Protein 3UF7 (pdb70)

Structure (mmCIF, N/CA/C/O backbone):
data_3UF7
#
_entry.id   3UF7
#
_cell.length_a   118.204
_cell.length_b   118.204
_cell.length_c   47.098
_cell.angle_alpha   90.000
_cell.angle_beta   90.000
_cell.angle_gamma   90.000
#
_symmetry.space_group_name_H-M   'I 4'
#
loop_
_entity.id
_entity.type
_entity.pdbx_description
1 polymer 'Uracil-DNA glycosylase'
2 polymer 'Single-stranded DNA-binding protein'
3 non-polymer 'SULFATE ION'
4 water water
#
loop_
_atom_site.group_PDB
_atom_site.id
_atom_site.type_symbol
_atom_site.label_atom_id
_atom_site.label_alt_id
_atom_site.label_comp_id
_atom_site.label_asym_id
_atom_site.label_entity_id
_atom_site.label_seq_id
_atom_site.pdbx_PDB_ins_code
_atom_site.Cartn_x
_atom_site.Cartn_y
_atom_site.Cartn_z
_atom_site.occupancy
_atom_site.B_iso_or_equiv
_atom_site.auth_seq_id
_atom_site.auth_comp_id
_atom_site.auth_asym_id
_atom_site.auth_atom_id
_atom_site.pdbx_PDB_model_num
ATOM 1 N N . ASN A 1 3 ? -8.583 -42.707 28.279 1.00 33.64 3 ASN A N 1
ATOM 2 C CA A ASN A 1 3 ? -7.047 -42.809 28.384 0.50 31.96 3 ASN A CA 1
ATOM 3 C CA B ASN A 1 3 ? -7.123 -42.694 28.023 0.50 31.17 3 ASN A CA 1
ATOM 4 C C . ASN A 1 3 ? -6.340 -41.432 28.549 1.00 33.48 3 ASN A C 1
ATOM 5 O O . ASN A 1 3 ? -6.999 -40.387 28.528 1.00 34.80 3 ASN A O 1
ATOM 14 N N . GLU A 1 4 ? -5.078 -41.484 29.047 1.00 32.18 4 GLU A N 1
ATOM 15 C CA . GLU A 1 4 ? -4.121 -40.349 29.048 1.00 30.37 4 GLU A CA 1
ATOM 16 C C . GLU A 1 4 ? -3.501 -40.240 27.660 1.00 30.80 4 GLU A C 1
ATOM 17 O O . GLU A 1 4 ? -2.572 -39.464 27.408 1.00 30.59 4 GLU A O 1
ATOM 23 N N . LEU A 1 5 ? -3.840 -41.231 26.844 1.00 28.05 5 LEU A N 1
ATOM 24 C CA . LEU A 1 5 ? -3.244 -41.248 25.485 1.00 24.56 5 LEU A CA 1
ATOM 25 C C . LEU A 1 5 ? -3.568 -40.034 24.671 1.00 22.24 5 LEU A C 1
ATOM 26 O O . LEU A 1 5 ? -4.715 -39.473 24.720 1.00 21.59 5 LEU A O 1
ATOM 31 N N . THR A 1 6 ? -2.545 -39.601 23.941 1.00 22.77 6 THR A N 1
ATOM 32 C CA . THR A 1 6 ? -2.705 -38.542 22.981 1.00 21.35 6 THR A CA 1
ATOM 33 C C . THR A 1 6 ? -2.432 -38.985 21.535 1.00 18.67 6 THR A C 1
ATOM 34 O O . THR A 1 6 ? -1.806 -40.016 21.280 1.00 20.07 6 THR A O 1
ATOM 38 N N . TRP A 1 7 ? -2.896 -38.183 20.608 1.00 17.34 7 TRP A N 1
ATOM 39 C CA . TRP A 1 7 ? -2.542 -38.420 19.208 1.00 16.30 7 TRP A CA 1
ATOM 40 C C . TRP A 1 7 ? -1.054 -38.425 19.002 1.00 17.21 7 TRP A C 1
ATOM 41 O O . TRP A 1 7 ? -0.543 -39.205 18.220 1.00 18.97 7 TRP A O 1
ATOM 52 N N . HIS A 1 8 ? -0.321 -37.560 19.707 1.00 18.43 8 HIS A N 1
ATOM 53 C CA . HIS A 1 8 ? 1.107 -37.511 19.558 1.00 20.52 8 HIS A CA 1
ATOM 54 C C . HIS A 1 8 ? 1.760 -38.826 19.923 1.00 20.91 8 HIS A C 1
ATOM 55 O O . HIS A 1 8 ? 2.734 -39.212 19.291 1.00 25.24 8 HIS A O 1
ATOM 62 N N . ASP A 1 9 ? 1.226 -39.521 20.929 1.00 22.26 9 ASP A N 1
ATOM 63 C CA . ASP A 1 9 ? 1.732 -40.836 21.341 1.00 23.55 9 ASP A CA 1
ATOM 64 C C . ASP A 1 9 ? 1.650 -41.911 20.265 1.00 23.28 9 ASP A C 1
ATOM 65 O O . ASP A 1 9 ? 2.440 -42.865 20.296 1.00 28.45 9 ASP A O 1
ATOM 70 N N . VAL A 1 10 ? 0.680 -41.782 19.356 1.00 19.90 10 VAL A N 1
ATOM 71 C CA . VAL A 1 10 ? 0.431 -42.859 18.404 1.00 20.32 10 VAL A CA 1
ATOM 72 C C . VAL A 1 10 ? 0.589 -42.468 16.930 1.00 19.10 10 VAL A C 1
ATOM 73 O O . VAL A 1 10 ? 0.625 -43.370 16.081 1.00 20.13 10 VAL A O 1
ATOM 77 N N . LEU A 1 11 ? 0.707 -41.159 16.641 1.00 18.83 11 LEU A N 1
ATOM 78 C CA . LEU A 1 11 ? 0.833 -40.663 15.258 1.00 19.59 11 LEU A CA 1
ATOM 79 C C . LEU A 1 11 ? 2.181 -40.045 14.937 1.00 20.69 11 LEU A C 1
ATOM 80 O O . LEU A 1 11 ? 2.385 -39.592 13.823 1.00 20.90 11 LEU A O 1
ATOM 85 N N . ALA A 1 12 ? 3.107 -40.029 15.884 1.00 23.95 12 ALA A N 1
ATOM 86 C CA . ALA A 1 12 ? 4.399 -39.395 15.635 1.00 26.61 12 ALA A CA 1
ATOM 87 C C . ALA A 1 12 ? 5.134 -40.049 14.477 1.00 26.02 12 ALA A C 1
ATOM 88 O O . ALA A 1 12 ? 5.729 -39.354 13.658 1.00 29.32 12 ALA A O 1
ATOM 90 N N . GLU A 1 13 ? 5.085 -41.373 14.374 1.00 25.08 13 GLU A N 1
ATOM 91 C CA . GLU A 1 13 ? 5.750 -42.050 13.247 1.00 27.18 13 GLU A CA 1
ATOM 92 C C . GLU A 1 13 ? 4.895 -41.965 11.995 1.00 22.37 13 GLU A C 1
ATOM 93 O O . GLU A 1 13 ? 5.404 -41.911 10.909 1.00 21.68 13 GLU A O 1
ATOM 99 N N . GLU A 1 14 ? 3.587 -41.921 12.133 1.00 22.74 14 GLU A N 1
ATOM 100 C CA . GLU A 1 14 ? 2.707 -41.822 10.996 1.00 21.20 14 GLU A CA 1
ATOM 101 C C . GLU A 1 14 ? 2.941 -40.519 10.228 1.00 19.65 14 GLU A C 1
ATOM 102 O O . GLU A 1 14 ? 2.913 -40.506 8.983 1.00 20.18 14 GLU A O 1
ATOM 108 N N . LYS A 1 15 ? 3.280 -39.450 10.950 1.00 21.79 15 LYS A N 1
ATOM 109 C CA A LYS A 1 15 ? 3.657 -38.131 10.424 0.50 21.27 15 LYS A CA 1
ATOM 110 C CA B LYS A 1 15 ? 3.517 -38.189 10.274 0.50 23.02 15 LYS A CA 1
ATOM 111 C C . LYS A 1 15 ? 4.831 -38.169 9.473 1.00 20.11 15 LYS A C 1
ATOM 112 O O . LYS A 1 15 ? 5.017 -37.265 8.667 1.00 23.66 15 LYS A O 1
ATOM 123 N N . GLN A 1 16 ? 5.683 -39.187 9.649 1.00 19.36 16 GLN A N 1
ATOM 124 C CA . GLN A 1 16 ? 6.898 -39.355 8.840 1.00 19.48 16 GLN A CA 1
ATOM 125 C C . GLN A 1 16 ? 6.687 -40.292 7.651 1.00 17.44 16 GLN A C 1
ATOM 126 O O . GLN A 1 16 ? 7.609 -40.513 6.875 1.00 20.22 16 GLN A O 1
ATOM 132 N N . GLN A 1 17 ? 5.500 -40.856 7.480 1.00 16.70 17 GLN A N 1
ATOM 133 C CA . GLN A 1 17 ? 5.290 -41.801 6.413 1.00 16.63 17 GLN A CA 1
ATOM 134 C C . GLN A 1 17 ? 5.196 -41.092 5.063 1.00 15.64 17 GLN A C 1
ATOM 135 O O . GLN A 1 17 ? 4.616 -40.012 4.947 1.00 15.86 17 GLN A O 1
ATOM 141 N N . PRO A 1 18 ? 5.738 -41.719 4.001 1.00 14.79 18 PRO A N 1
ATOM 142 C CA . PRO A 1 18 ? 5.715 -41.073 2.677 1.00 14.97 18 PRO A CA 1
ATOM 143 C C . PRO A 1 18 ? 4.324 -40.662 2.205 1.00 15.01 18 PRO A C 1
ATOM 144 O O . PRO A 1 18 ? 4.183 -39.554 1.668 1.00 15.50 18 PRO A O 1
ATOM 148 N N . TYR A 1 19 ? 3.305 -41.502 2.396 1.00 15.06 19 TYR A N 1
ATOM 149 C CA . TYR A 1 19 ? 2.012 -41.142 1.823 1.00 16.18 19 TYR A CA 1
ATOM 150 C C . TYR A 1 19 ? 1.518 -39.846 2.506 1.00 15.59 19 TYR A C 1
ATOM 151 O O . TYR A 1 19 ? 0.831 -39.022 1.906 1.00 16.90 19 TYR A O 1
ATOM 160 N N . PHE A 1 20 ? 1.828 -39.691 3.805 1.00 15.85 20 PHE A N 1
ATOM 161 C CA . PHE A 1 20 ? 1.381 -38.536 4.596 1.00 14.97 20 PHE A CA 1
ATOM 162 C C . PHE A 1 20 ? 2.153 -37.279 4.167 1.00 15.52 20 PHE A C 1
ATOM 163 O O . PHE A 1 20 ? 1.557 -36.233 3.874 1.00 15.63 20 PHE A O 1
ATOM 171 N N . LEU A 1 21 ? 3.484 -37.407 4.102 1.00 15.38 21 LEU A N 1
ATOM 172 C CA . LEU A 1 21 ? 4.307 -36.286 3.637 1.00 15.81 21 LEU A CA 1
ATOM 173 C C . LEU A 1 21 ? 3.930 -35.841 2.223 1.00 14.70 21 LEU A C 1
ATOM 174 O O . LEU A 1 21 ? 3.896 -34.644 1.938 1.00 16.11 21 LEU A O 1
ATOM 179 N N . ASN A 1 22 ? 3.686 -36.809 1.324 1.00 14.95 22 ASN A N 1
ATOM 180 C CA . ASN A 1 22 ? 3.286 -36.476 -0.059 1.00 15.65 22 ASN A CA 1
ATOM 181 C C . ASN A 1 22 ? 1.940 -35.758 -0.093 1.00 15.95 22 ASN A C 1
ATOM 182 O O . ASN A 1 22 ? 1.763 -34.829 -0.869 1.00 16.65 22 ASN A O 1
ATOM 187 N N . THR A 1 23 ? 1.012 -36.153 0.794 1.00 14.86 23 THR A N 1
ATOM 188 C CA . THR A 1 23 ? -0.267 -35.476 0.841 1.00 16.59 23 THR A CA 1
ATOM 189 C C . THR A 1 23 ? -0.084 -34.029 1.280 1.00 15.34 23 THR A C 1
ATOM 190 O O . THR A 1 23 ? -0.622 -33.119 0.632 1.00 16.57 23 THR A O 1
ATOM 194 N N . LEU A 1 24 ? 0.637 -33.802 2.387 1.00 16.17 24 LEU A N 1
ATOM 195 C CA . LEU A 1 24 ? 0.816 -32.438 2.852 1.00 17.66 24 LEU A CA 1
ATOM 196 C C . LEU A 1 24 ? 1.537 -31.599 1.804 1.00 18.29 24 LEU A C 1
ATOM 197 O O . LEU A 1 24 ? 1.179 -30.450 1.581 1.00 19.61 24 LEU A O 1
ATOM 202 N N . GLN A 1 25 ? 2.555 -32.170 1.168 1.00 18.76 25 GLN A N 1
ATOM 203 C CA A GLN A 1 25 ? 3.327 -31.401 0.180 0.50 20.33 25 GLN A CA 1
ATOM 204 C CA B GLN A 1 25 ? 3.314 -31.416 0.168 0.50 20.64 25 GLN A CA 1
ATOM 205 C C . GLN A 1 25 ? 2.454 -31.050 -1.035 1.00 19.55 25 GLN A C 1
ATOM 206 O O . GLN A 1 25 ? 2.523 -29.924 -1.546 1.00 23.10 25 GLN A O 1
ATOM 217 N N . THR A 1 26 ? 1.600 -31.982 -1.465 1.00 19.64 26 THR A N 1
ATOM 218 C CA . THR A 1 26 ? 0.721 -31.712 -2.610 1.00 20.29 26 THR A CA 1
ATOM 219 C C . THR A 1 26 ? -0.280 -30.619 -2.283 1.00 20.16 26 THR A C 1
ATOM 220 O O . THR A 1 26 ? -0.468 -29.693 -3.078 1.00 20.97 26 THR A O 1
ATOM 224 N N . VAL A 1 27 ? -0.921 -30.709 -1.124 1.00 18.26 27 VAL A N 1
ATOM 225 C CA . VAL A 1 27 ? -1.874 -29.688 -0.726 1.00 19.27 27 VAL A CA 1
ATOM 226 C C . VAL A 1 27 ? -1.171 -28.326 -0.649 1.00 20.22 27 VAL A C 1
ATOM 227 O O . VAL A 1 27 ? -1.696 -27.320 -1.177 1.00 21.57 27 VAL A O 1
ATOM 231 N N . ALA A 1 28 ? 0.014 -28.289 -0.018 1.00 20.81 28 ALA A N 1
ATOM 232 C CA 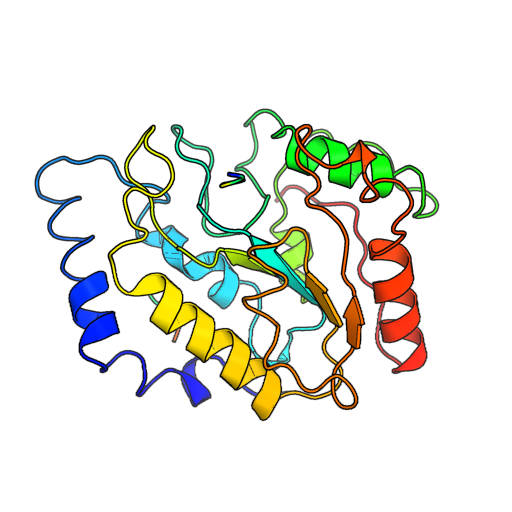. ALA A 1 28 ? 0.749 -27.031 0.102 1.00 22.98 28 ALA A CA 1
ATOM 233 C C . ALA A 1 28 ? 1.110 -26.449 -1.255 1.00 25.22 28 ALA A C 1
ATOM 234 O O . ALA A 1 28 ? 0.983 -25.223 -1.463 1.00 27.70 28 ALA A O 1
ATOM 236 N N . SER A 1 29 ? 1.537 -27.309 -2.190 1.00 26.09 29 SER A N 1
ATOM 237 C CA A SER A 1 29 ? 1.905 -26.854 -3.530 0.25 26.07 29 SER A CA 1
ATOM 238 C CA B SER A 1 29 ? 1.895 -26.879 -3.535 0.25 26.85 29 SER A CA 1
ATOM 239 C CA C SER A 1 29 ? 1.906 -26.845 -3.532 0.50 27.10 29 SER A CA 1
ATOM 240 C C . SER A 1 29 ? 0.686 -26.286 -4.256 1.00 26.72 29 SER A C 1
ATOM 241 O O . SER A 1 29 ? 0.786 -25.290 -4.967 1.00 31.09 29 SER A O 1
ATOM 248 N N . GLU A 1 30 ? -0.471 -26.914 -4.067 1.00 25.93 30 GLU A N 1
ATOM 249 C CA . GLU A 1 30 ? -1.678 -26.388 -4.679 1.00 25.76 30 GLU A CA 1
ATOM 250 C C . GLU A 1 30 ? -2.070 -25.015 -4.114 1.00 28.18 30 GLU A C 1
ATOM 251 O O . GLU A 1 30 ? -2.365 -24.082 -4.883 1.00 30.02 30 GLU A O 1
ATOM 257 N N . ARG A 1 31 ? -2.058 -24.880 -2.785 1.00 25.88 31 ARG A N 1
ATOM 258 C CA . ARG A 1 31 ? -2.333 -23.580 -2.153 1.00 26.89 31 ARG A CA 1
ATOM 259 C C . ARG A 1 31 ? -1.385 -22.510 -2.731 1.00 30.27 31 ARG A C 1
ATOM 260 O O . ARG A 1 31 ? -1.815 -21.415 -3.094 1.00 34.51 31 ARG A O 1
ATOM 268 N N . GLN A 1 32 ? -0.097 -22.840 -2.797 1.00 34.67 32 GLN A N 1
ATOM 269 C CA . GLN A 1 32 ? 0.940 -21.928 -3.315 1.00 39.09 32 GLN A CA 1
ATOM 270 C C . GLN A 1 32 ? 0.682 -21.513 -4.750 1.00 38.09 32 GLN A C 1
ATOM 271 O O . GLN A 1 32 ? 0.988 -20.379 -5.121 1.00 48.33 32 GLN A O 1
ATOM 277 N N . SER A 1 33 ? 0.131 -22.428 -5.550 1.00 37.15 33 SER A N 1
ATOM 278 C CA A SER A 1 33 ? -0.091 -22.167 -6.973 0.50 35.89 33 SER A CA 1
ATOM 279 C CA B SER A 1 33 ? -0.109 -22.189 -6.972 0.50 37.96 33 SER A CA 1
ATOM 280 C C . SER A 1 33 ? -1.356 -21.343 -7.192 1.00 38.81 33 SER A C 1
ATOM 281 O O . SER A 1 33 ? -1.639 -20.916 -8.302 1.00 47.60 33 SER A O 1
ATOM 286 N N . GLY A 1 34 ? -2.117 -21.116 -6.126 1.00 36.61 34 GLY A N 1
ATOM 287 C CA . GLY A 1 34 ? -3.304 -20.275 -6.198 1.00 38.68 34 GLY A CA 1
ATOM 288 C C . GLY A 1 34 ? -4.630 -21.016 -6.191 1.00 34.16 34 GLY A C 1
ATOM 289 O O . GLY A 1 34 ? -5.672 -20.401 -6.381 1.00 39.33 34 GLY A O 1
ATOM 290 N N . VAL A 1 35 ? -4.596 -22.331 -5.953 1.00 31.67 35 VAL A N 1
ATOM 291 C CA . VAL A 1 35 ? -5.825 -23.131 -5.869 1.00 30.45 35 VAL A CA 1
ATOM 292 C C . VAL A 1 35 ? -6.403 -22.860 -4.494 1.00 25.94 35 VAL A C 1
ATOM 293 O O . VAL A 1 35 ? -5.689 -22.965 -3.506 1.00 27.96 35 VAL A O 1
ATOM 297 N N . THR A 1 36 ? -7.676 -22.496 -4.438 1.00 25.57 36 THR A N 1
ATOM 298 C CA . THR A 1 36 ? -8.349 -22.329 -3.146 1.00 22.14 36 THR A CA 1
ATOM 299 C C . THR A 1 36 ? -8.734 -23.709 -2.611 1.00 19.38 36 THR A C 1
ATOM 300 O O . THR A 1 36 ? -9.480 -24.466 -3.261 1.00 20.48 36 THR A O 1
ATOM 304 N N . ILE A 1 37 ? -8.224 -24.025 -1.421 1.00 19.30 37 ILE A N 1
ATOM 305 C CA A ILE A 1 37 ? -8.489 -25.313 -0.804 0.50 17.88 37 ILE A CA 1
ATOM 306 C CA B ILE A 1 37 ? -8.371 -25.321 -0.764 0.50 18.33 37 ILE A CA 1
ATOM 307 C C . ILE A 1 37 ? -9.053 -25.065 0.590 1.00 16.07 37 ILE A C 1
ATOM 308 O O . ILE A 1 37 ? -8.624 -24.138 1.334 1.00 18.06 37 ILE A O 1
ATOM 317 N N . TYR A 1 38 ? -10.053 -25.878 0.926 1.00 15.58 38 TYR A N 1
ATOM 318 C CA . TYR A 1 38 ? -10.722 -25.794 2.231 1.00 14.76 38 TYR A CA 1
ATOM 319 C C . TYR A 1 38 ? -10.521 -27.085 3.007 1.00 13.72 38 TYR A C 1
ATOM 320 O O . TYR A 1 38 ? -10.375 -28.155 2.440 1.00 14.74 38 TYR A O 1
ATOM 329 N N . PRO A 1 39 ? -10.545 -27.000 4.350 1.00 13.40 39 PRO A N 1
ATOM 330 C CA . PRO A 1 39 ? -10.515 -25.775 5.130 1.00 14.58 39 PRO A CA 1
ATOM 331 C C . PRO A 1 39 ? -9.108 -25.140 5.030 1.00 15.08 39 PRO A C 1
ATOM 332 O O . PRO A 1 39 ? -8.190 -25.729 4.436 1.00 15.76 39 PRO A O 1
ATOM 336 N N . PRO A 1 40 ? -8.934 -23.950 5.624 1.00 16.04 40 PRO A N 1
ATOM 337 C CA . PRO A 1 40 ? -7.597 -23.361 5.739 1.00 17.69 40 PRO A CA 1
ATOM 338 C C . PRO A 1 40 ? -6.628 -24.316 6.427 1.00 17.10 40 PRO A C 1
ATOM 339 O O . PRO A 1 40 ? -7.032 -25.136 7.266 1.00 16.53 40 PRO A O 1
ATOM 343 N N . GLN A 1 41 ? -5.344 -24.177 6.120 1.00 18.26 41 GLN A N 1
ATOM 344 C CA . GLN A 1 41 ? -4.318 -25.050 6.649 1.00 18.94 41 GLN A CA 1
ATOM 345 C C . GLN A 1 41 ? -4.370 -25.145 8.178 1.00 17.35 41 GLN A C 1
ATOM 346 O O . GLN A 1 41 ? -4.221 -26.240 8.746 1.00 19.71 41 GLN A O 1
ATOM 352 N N . LYS A 1 42 ? -4.584 -24.022 8.858 1.00 18.47 42 LYS A N 1
ATOM 353 C CA . LYS A 1 42 ? -4.587 -24.004 10.326 1.00 19.76 42 LYS A CA 1
ATOM 354 C C . LYS A 1 42 ? -5.715 -24.852 10.894 1.00 16.83 42 LYS A C 1
ATOM 355 O O . LYS A 1 42 ? -5.639 -25.211 12.069 1.00 19.53 42 LYS A O 1
ATOM 361 N N . ASP A 1 43 ? -6.751 -25.158 10.102 1.00 15.92 43 ASP A N 1
ATOM 362 C CA . ASP A 1 43 ? -7.927 -25.874 10.595 1.00 15.33 43 ASP A CA 1
ATOM 363 C C . ASP A 1 43 ? -7.975 -27.340 10.220 1.00 14.03 43 ASP A C 1
ATOM 364 O O . ASP A 1 43 ? -8.844 -28.067 10.719 1.00 13.59 43 ASP A O 1
ATOM 369 N N . VAL A 1 44 ? -7.115 -27.789 9.300 1.00 14.07 44 VAL A N 1
ATOM 370 C CA . VAL A 1 44 ? -7.242 -29.131 8.721 1.00 13.47 44 VAL A CA 1
ATOM 371 C C . VAL A 1 44 ? -7.332 -30.243 9.774 1.00 12.58 44 VAL A C 1
ATOM 372 O O . VAL A 1 44 ? -8.098 -31.178 9.615 1.00 12.92 44 VAL A O 1
ATOM 376 N N . PHE A 1 45 ? -6.566 -30.110 10.870 1.00 13.53 45 PHE A N 1
ATOM 377 C CA . PHE A 1 45 ? -6.516 -31.150 11.905 1.00 13.64 45 PHE A CA 1
ATOM 378 C C . PHE A 1 45 ? -7.312 -30.762 13.160 1.00 13.24 45 PHE A C 1
ATOM 379 O O . PHE A 1 45 ? -7.094 -31.330 14.236 1.00 14.05 45 PHE A O 1
ATOM 387 N N . ASN A 1 46 ? -8.319 -29.892 13.052 1.00 13.02 46 ASN A N 1
ATOM 388 C CA . ASN A 1 46 ? -9.041 -29.455 14.251 1.00 13.21 46 ASN A CA 1
ATOM 389 C C . ASN A 1 46 ? -9.765 -30.583 14.942 1.00 12.77 46 ASN A C 1
ATOM 390 O O . ASN A 1 46 ? -9.923 -30.505 16.168 1.00 13.82 46 ASN A O 1
ATOM 395 N N . ALA A 1 47 ? -10.187 -31.653 14.271 1.00 12.91 47 ALA A N 1
ATOM 396 C CA . ALA A 1 47 ? -10.870 -32.758 14.980 1.00 13.15 47 ALA A CA 1
ATOM 397 C C . ALA A 1 47 ? -9.955 -33.357 16.038 1.00 12.47 47 ALA A C 1
ATOM 398 O O . ALA A 1 47 ? -10.408 -33.732 17.131 1.00 13.63 47 ALA A O 1
ATOM 400 N N . PHE A 1 48 ? -8.662 -33.440 15.729 1.00 13.50 48 PHE A N 1
ATOM 401 C CA . PHE A 1 48 ? -7.618 -33.983 16.598 1.00 14.42 48 PHE A CA 1
ATOM 402 C C . PHE A 1 48 ? -7.254 -33.013 17.704 1.00 14.38 48 PHE A C 1
ATOM 403 O O . PHE A 1 48 ? -6.987 -33.447 18.831 1.00 17.68 48 PHE A O 1
ATOM 411 N N . ARG A 1 49 ? -7.264 -31.712 17.413 1.00 14.71 49 ARG A N 1
ATOM 412 C CA . ARG A 1 49 ? -7.007 -30.668 18.406 1.00 15.58 49 ARG A CA 1
ATOM 413 C C . ARG A 1 49 ? -8.087 -30.675 19.480 1.00 14.87 49 ARG A C 1
ATOM 414 O O . ARG A 1 49 ? -7.798 -30.549 20.671 1.00 18.35 49 ARG A O 1
ATOM 422 N N . PHE A 1 50 ? -9.344 -30.811 19.071 1.00 13.88 50 PHE A N 1
ATOM 423 C CA . PHE A 1 50 ? -10.454 -30.649 19.990 1.00 13.87 50 PHE A CA 1
ATOM 424 C C . PHE A 1 50 ? -10.811 -31.945 20.707 1.00 13.66 50 PHE A C 1
ATOM 425 O O . PHE A 1 50 ? -11.423 -31.862 21.761 1.00 15.08 50 PHE A O 1
ATOM 433 N N . THR A 1 51 ? -10.440 -33.100 20.174 1.00 13.35 51 THR A N 1
ATOM 434 C CA . THR A 1 51 ? -10.782 -34.396 20.755 1.00 13.78 51 THR A CA 1
ATOM 435 C C . THR A 1 51 ? -9.550 -35.263 20.766 1.00 13.66 51 THR A C 1
ATOM 436 O O . THR A 1 51 ? -9.185 -35.889 19.779 1.00 14.76 51 THR A O 1
ATOM 440 N N . GLU A 1 52 ? -8.874 -35.306 21.919 1.00 14.76 52 GLU A N 1
ATOM 441 C CA . GLU A 1 52 ? -7.689 -36.132 22.073 1.00 14.80 52 GLU A CA 1
ATOM 442 C C . GLU A 1 52 ? -8.041 -37.619 22.077 1.00 13.62 52 GLU A C 1
ATOM 443 O O . GLU A 1 52 ? -9.161 -37.998 22.448 1.00 13.93 52 GLU A O 1
ATOM 449 N N . LEU A 1 53 ? -7.061 -38.458 21.743 1.00 14.86 53 LEU A N 1
ATOM 450 C CA . LEU A 1 53 ? -7.314 -39.888 21.595 1.00 14.49 53 LEU A CA 1
ATOM 451 C C . LEU A 1 53 ? -7.958 -40.496 22.835 1.00 14.11 53 LEU A C 1
ATOM 452 O O . LEU A 1 53 ? -8.979 -41.214 22.737 1.00 14.35 53 LEU A O 1
ATOM 457 N N . GLY A 1 54 ? -7.402 -40.194 24.015 1.00 15.83 54 GLY A N 1
ATOM 458 C CA . GLY A 1 54 ? -7.937 -40.787 25.233 1.00 16.78 54 GLY A CA 1
ATOM 459 C C . GLY A 1 54 ? -9.294 -40.256 25.628 1.00 15.88 54 GLY A C 1
ATOM 460 O O . GLY A 1 54 ? -9.929 -40.808 26.515 1.00 17.68 54 GLY A O 1
ATOM 461 N N . ASP A 1 55 ? -9.711 -39.136 25.040 1.00 14.62 55 ASP A N 1
ATOM 462 C CA . ASP A 1 55 ? -10.993 -38.510 25.315 1.00 14.96 55 ASP A CA 1
ATOM 463 C C . ASP A 1 55 ? -12.099 -38.914 24.342 1.00 13.32 55 ASP A C 1
ATOM 464 O O . ASP A 1 55 ? -13.255 -38.531 24.512 1.00 14.62 55 ASP A O 1
ATOM 469 N N . VAL A 1 56 ? -11.766 -39.645 23.279 1.00 13.19 56 VAL A N 1
ATOM 470 C CA . VAL A 1 56 ? -12.783 -40.026 22.296 1.00 12.47 56 VAL A CA 1
ATOM 471 C C . VAL A 1 56 ? -13.861 -40.882 22.975 1.00 12.20 56 VAL A C 1
ATOM 472 O O . VAL A 1 56 ? -13.557 -41.927 23.577 1.00 15.05 56 VAL A O 1
ATOM 476 N N . LYS A 1 57 ? -15.111 -40.459 22.858 1.00 11.99 57 LYS A N 1
ATOM 477 C CA . LYS A 1 57 ? -16.272 -41.225 23.316 1.00 12.13 57 LYS A CA 1
ATOM 478 C C . LYS A 1 57 ? -17.128 -41.721 22.152 1.00 11.69 57 LYS A C 1
ATOM 479 O O . LYS A 1 57 ? -17.658 -42.818 22.210 1.00 12.56 57 LYS A O 1
ATOM 485 N N . VAL A 1 58 ? -17.295 -40.851 21.136 1.00 11.65 58 VAL A N 1
ATOM 486 C CA . VAL A 1 58 ? -18.143 -41.156 19.985 1.00 11.62 58 VAL A CA 1
ATOM 487 C C . VAL A 1 58 ? -17.352 -40.724 18.762 1.00 11.45 58 VAL A C 1
ATOM 488 O O . VAL A 1 58 ? -16.727 -39.677 18.788 1.00 13.30 58 VAL A O 1
ATOM 492 N N . VAL A 1 59 ? -17.360 -41.551 17.713 1.00 11.03 59 VAL A N 1
ATOM 493 C CA . VAL A 1 59 ? -16.762 -41.187 16.424 1.00 10.82 59 VAL A CA 1
ATOM 494 C C . VAL A 1 59 ? -17.881 -41.099 15.396 1.00 10.28 59 VAL A C 1
ATOM 495 O O . VAL A 1 59 ? -18.656 -42.042 15.275 1.00 11.86 59 VAL A O 1
ATOM 499 N N . ILE A 1 60 ? -17.964 -39.960 14.695 1.00 10.72 60 ILE A N 1
ATOM 500 C CA . ILE A 1 60 ? -18.937 -39.834 13.608 1.00 11.15 60 ILE A CA 1
ATOM 501 C C . ILE A 1 60 ? -18.117 -39.503 12.360 1.00 11.20 60 ILE A C 1
ATOM 502 O O . ILE A 1 60 ? -17.421 -38.481 12.329 1.00 12.20 60 ILE A O 1
ATOM 507 N N . LEU A 1 61 ? -18.164 -40.390 11.356 1.00 11.46 61 LEU A N 1
ATOM 508 C CA . LEU A 1 61 ? -17.390 -40.159 10.120 1.00 11.42 61 LEU A CA 1
ATOM 509 C C . LEU A 1 61 ? -18.189 -39.363 9.102 1.00 11.23 61 LEU A C 1
ATOM 510 O O . LEU A 1 61 ? -19.396 -39.565 8.931 1.00 12.06 61 LEU A O 1
ATOM 515 N N . GLY A 1 62 ? -17.468 -38.476 8.415 1.00 11.89 62 GLY A N 1
ATOM 516 C CA . GLY A 1 62 ? -17.929 -37.862 7.153 1.00 12.59 62 GLY A CA 1
ATOM 517 C C . GLY A 1 62 ? -16.974 -38.259 6.032 1.00 11.60 62 GLY A C 1
ATOM 518 O O . GLY A 1 62 ? -16.065 -39.051 6.235 1.00 14.17 62 GLY A O 1
ATOM 519 N N . GLN A 1 63 ? -17.178 -37.686 4.861 1.00 11.89 63 GLN A N 1
ATOM 520 C CA . GLN A 1 63 ? -16.311 -37.903 3.717 1.00 12.19 63 GLN A CA 1
ATOM 521 C C . GLN A 1 63 ? -15.475 -36.675 3.439 1.00 11.94 63 GLN A C 1
ATOM 522 O O . GLN A 1 63 ? -14.295 -36.621 3.845 1.00 13.51 63 GLN A O 1
ATOM 528 N N . ASP A 1 64 ? -16.033 -35.686 2.730 1.00 12.43 64 ASP A N 1
ATOM 529 C CA . ASP A 1 64 ? -15.279 -34.477 2.382 1.00 12.72 64 ASP A CA 1
ATOM 530 C C . ASP A 1 64 ? -15.612 -33.299 3.281 1.00 11.66 64 ASP A C 1
ATOM 531 O O . ASP A 1 64 ? -16.754 -33.188 3.763 1.00 11.96 64 ASP A O 1
ATOM 536 N N . PRO A 1 65 ? -14.697 -32.334 3.398 1.00 11.66 65 PRO A N 1
ATOM 537 C CA . PRO A 1 65 ? -15.053 -31.014 3.935 1.00 11.70 65 PRO A CA 1
ATOM 538 C C . PRO A 1 65 ? -16.059 -30.322 3.029 1.00 11.74 65 PRO A C 1
ATOM 539 O O . PRO A 1 65 ? -16.077 -30.525 1.802 1.00 12.37 65 PRO A O 1
ATOM 543 N N . TYR A 1 66 ? -16.870 -29.436 3.605 1.00 12.10 66 TYR A N 1
ATOM 544 C CA . TYR A 1 66 ? -17.702 -28.525 2.783 1.00 12.32 66 TYR A CA 1
ATOM 545 C C . TYR A 1 66 ? -16.771 -27.707 1.884 1.00 12.85 66 TYR A C 1
ATOM 546 O O . TYR A 1 66 ? -15.644 -27.360 2.271 1.00 13.28 66 TYR A O 1
ATOM 555 N N . HIS A 1 67 ? -17.256 -27.398 0.663 1.00 13.74 67 HIS A N 1
ATOM 556 C CA . HIS A 1 67 ? -16.327 -26.873 -0.355 1.00 14.33 67 HIS A CA 1
ATOM 557 C C . HIS A 1 67 ? -16.592 -25.440 -0.782 1.00 14.69 67 HIS A C 1
ATOM 558 O O . HIS A 1 67 ? -16.048 -24.989 -1.802 1.00 16.28 67 HIS A O 1
ATOM 565 N N . GLY A 1 68 ? -17.339 -24.691 0.022 1.00 14.56 68 GLY A N 1
ATOM 566 C CA . GLY A 1 68 ? -17.618 -23.254 -0.230 1.00 16.32 68 GLY A CA 1
ATOM 567 C C . GLY A 1 68 ? -16.913 -22.338 0.772 1.00 16.14 68 GLY A C 1
ATOM 568 O O . GLY A 1 68 ? -16.517 -22.762 1.868 1.00 16.23 68 GLY A O 1
ATOM 569 N N . PRO A 1 69 ? -16.812 -21.046 0.464 1.00 17.95 69 PRO A N 1
ATOM 570 C CA . PRO A 1 69 ? -16.032 -20.120 1.310 1.00 18.89 69 PRO A CA 1
ATOM 571 C C . PRO A 1 69 ? -16.566 -20.002 2.725 1.00 17.82 69 PRO A C 1
ATOM 572 O O . PRO A 1 69 ? -17.777 -19.852 2.946 1.00 17.94 69 PRO A O 1
ATOM 576 N N . GLY A 1 70 ? -15.659 -20.090 3.707 1.00 17.40 70 GLY A N 1
ATOM 577 C CA . GLY A 1 70 ? -16.006 -19.851 5.082 1.00 17.53 70 GLY A CA 1
ATOM 578 C C . GLY A 1 70 ? -16.790 -20.964 5.759 1.00 15.41 70 GLY A C 1
ATOM 579 O O . GLY A 1 70 ? -17.201 -20.795 6.904 1.00 16.58 70 GLY A O 1
ATOM 580 N N . GLN A 1 71 ? -16.960 -22.119 5.119 1.00 14.68 71 GLN A N 1
ATOM 581 C CA . GLN A 1 71 ? -17.876 -23.152 5.629 1.00 13.87 71 GLN A CA 1
ATOM 582 C C . GLN A 1 71 ? -17.127 -24.158 6.505 1.00 12.89 71 GLN A C 1
ATOM 583 O O . GLN A 1 71 ? -17.390 -24.254 7.718 1.00 13.88 71 GLN A O 1
ATOM 589 N N . ALA A 1 72 ? -16.230 -24.939 5.915 1.00 12.84 72 ALA A N 1
ATOM 590 C CA . ALA A 1 72 ? -15.481 -25.968 6.619 1.00 12.92 72 ALA A CA 1
ATOM 591 C C . ALA A 1 72 ? -14.484 -25.377 7.604 1.00 13.42 72 ALA A C 1
ATOM 592 O O . ALA A 1 72 ? -13.841 -24.351 7.345 1.00 14.07 72 ALA A O 1
ATOM 594 N N . HIS A 1 73 ? -14.298 -26.083 8.719 1.00 12.36 73 HIS A N 1
ATOM 595 C CA . HIS A 1 73 ? -13.287 -25.673 9.700 1.00 12.83 73 HIS A CA 1
ATOM 596 C C . HIS A 1 73 ? -12.655 -26.859 10.375 1.00 11.95 73 HIS A C 1
ATOM 597 O O . HIS A 1 73 ? -12.174 -26.749 11.512 1.00 13.78 73 HIS A O 1
ATOM 604 N N . GLY A 1 74 ? -12.579 -28.004 9.695 1.00 12.25 74 GLY A N 1
ATOM 605 C CA . GLY A 1 74 ? -11.838 -29.139 10.179 1.00 12.74 74 GLY A CA 1
ATOM 606 C C . GLY A 1 74 ? -12.627 -30.139 11.007 1.00 11.85 74 GLY A C 1
ATOM 607 O O . GLY A 1 74 ? -12.024 -31.040 11.591 1.00 13.65 74 GLY A O 1
ATOM 608 N N . LEU A 1 75 ? -13.937 -30.008 11.052 1.00 11.76 75 LEU A N 1
ATOM 609 C CA . LEU A 1 75 ? -14.827 -30.991 11.698 1.00 11.84 75 LEU A CA 1
ATOM 610 C C . LEU A 1 75 ? -15.820 -31.525 10.665 1.00 11.49 75 LEU A C 1
ATOM 611 O O . LEU A 1 75 ? -16.386 -30.736 9.889 1.00 13.60 75 LEU A O 1
ATOM 616 N N . ALA A 1 76 ? -16.089 -32.820 10.657 1.00 10.70 76 ALA A N 1
ATOM 617 C CA . ALA A 1 76 ? -17.212 -33.334 9.907 1.00 10.99 76 ALA A CA 1
ATOM 618 C C . ALA A 1 76 ? -18.513 -32.634 10.349 1.00 10.70 76 ALA A C 1
ATOM 619 O O . ALA A 1 76 ? -18.651 -32.307 11.555 1.00 11.05 76 ALA A O 1
ATOM 621 N N . PHE A 1 77 ? -19.449 -32.431 9.422 1.00 10.86 77 PHE A N 1
ATOM 622 C CA . PHE A 1 77 ? -20.806 -31.936 9.648 1.00 11.01 77 PHE A CA 1
ATOM 623 C C . PHE A 1 77 ? -20.941 -30.469 10.004 1.00 11.09 77 PHE A C 1
ATOM 624 O O . PHE A 1 77 ? -21.842 -29.783 9.517 1.00 12.60 77 PHE A O 1
ATOM 632 N N . SER A 1 78 ? -20.029 -29.952 10.800 1.00 11.66 78 SER A N 1
ATOM 633 C CA . SER A 1 78 ? -20.079 -28.602 11.341 1.00 11.40 78 SER A CA 1
ATOM 634 C C . SER A 1 78 ? -19.703 -27.517 10.337 1.00 11.10 78 SER A C 1
ATOM 635 O O . SER A 1 78 ? -18.915 -27.747 9.427 1.00 11.92 78 SER A O 1
ATOM 638 N N . VAL A 1 79 ? -20.274 -26.333 10.520 1.00 11.80 79 VAL A N 1
ATOM 639 C CA . VAL A 1 79 ? -19.871 -25.135 9.783 1.00 11.77 79 VAL A CA 1
ATOM 640 C C . VAL A 1 79 ? -19.541 -24.010 10.741 1.00 12.27 79 VAL A C 1
ATOM 641 O O . VAL A 1 79 ? -19.971 -23.985 11.917 1.00 12.97 79 VAL A O 1
ATOM 645 N N . ARG A 1 80 ? -18.775 -23.016 10.253 1.00 13.09 80 ARG A N 1
ATOM 646 C CA A ARG A 1 80 ? -18.409 -21.875 11.079 0.50 14.19 80 ARG A CA 1
ATOM 647 C CA B ARG A 1 80 ? -18.476 -21.838 11.060 0.50 13.78 80 ARG A CA 1
ATOM 648 C C . ARG A 1 80 ? -19.702 -21.101 11.502 1.00 14.18 80 ARG A C 1
ATOM 649 O O . ARG A 1 80 ? -20.745 -21.146 10.836 1.00 14.51 80 ARG A O 1
ATOM 664 N N . PRO A 1 81 ? -19.610 -20.362 12.616 1.00 15.83 81 PRO A N 1
ATOM 665 C CA . PRO A 1 81 ? -20.732 -19.513 13.025 1.00 18.43 81 PRO A CA 1
ATOM 666 C C . PRO A 1 81 ? -21.077 -18.531 11.896 1.00 18.81 81 PRO A C 1
ATOM 667 O O . PRO A 1 81 ? -20.180 -18.049 11.166 1.00 21.69 81 PRO A O 1
ATOM 671 N N . GLY A 1 82 ? -22.363 -18.298 11.703 1.00 20.76 82 GLY A N 1
ATOM 672 C CA . GLY A 1 82 ? -22.805 -17.385 10.660 1.00 21.49 82 GLY A CA 1
ATOM 673 C C . GLY A 1 82 ? -23.167 -18.064 9.342 1.00 20.86 82 GLY A C 1
ATOM 674 O O . GLY A 1 82 ? -23.846 -17.484 8.530 1.00 27.38 82 GLY A O 1
ATOM 675 N N . ILE A 1 83 ? -22.705 -19.275 9.134 1.00 15.23 83 ILE A N 1
ATOM 676 C CA . ILE A 1 83 ? -22.980 -20.026 7.913 1.00 14.59 83 ILE A CA 1
ATOM 677 C C . ILE A 1 83 ? -24.338 -20.730 8.056 1.00 13.69 83 ILE A C 1
ATOM 678 O O . ILE A 1 83 ? -24.673 -21.293 9.112 1.00 14.93 83 ILE A O 1
ATOM 683 N N . ALA A 1 84 ? -25.124 -20.741 6.974 1.00 14.40 84 ALA A N 1
ATOM 684 C CA . ALA A 1 84 ? -26.396 -21.460 6.971 1.00 14.23 84 ALA A CA 1
ATOM 685 C C . ALA A 1 84 ? -26.188 -22.939 7.294 1.00 13.43 84 ALA A C 1
ATOM 686 O O . ALA A 1 84 ? -25.183 -23.547 6.935 1.00 14.46 84 ALA A O 1
ATOM 688 N N . ILE A 1 85 ? -27.158 -23.526 7.968 1.00 14.35 85 ILE A N 1
ATOM 689 C CA A ILE A 1 85 ? -27.030 -24.908 8.399 0.50 13.25 85 ILE A CA 1
ATOM 690 C CA B ILE A 1 85 ? -27.051 -24.936 8.384 0.50 14.43 85 ILE A CA 1
ATOM 691 C C . ILE A 1 85 ? -27.064 -25.837 7.156 1.00 12.98 85 ILE A C 1
ATOM 692 O O . ILE A 1 85 ? -28.007 -25.760 6.345 1.00 14.47 85 ILE A O 1
ATOM 701 N N . PRO A 1 86 ? -26.068 -26.690 6.979 1.00 11.80 86 PRO A N 1
ATOM 702 C CA . PRO A 1 86 ? -26.085 -27.617 5.838 1.00 12.37 86 PRO A CA 1
ATOM 703 C C . PRO A 1 86 ? -27.268 -28.571 5.937 1.00 12.08 86 PRO A C 1
ATOM 704 O O . PRO A 1 86 ? -27.649 -28.978 7.049 1.00 12.35 86 PRO A O 1
ATOM 708 N N . PRO A 1 87 ? -27.825 -29.004 4.798 1.00 12.17 87 PRO A N 1
ATOM 709 C CA . PRO A 1 87 ? -29.011 -29.875 4.878 1.00 12.44 87 PRO A CA 1
ATOM 710 C C . PRO A 1 87 ? -28.802 -31.187 5.628 1.00 11.62 87 PRO A C 1
ATOM 711 O O . PRO A 1 87 ? -29.755 -31.649 6.291 1.00 12.60 87 PRO A O 1
ATOM 715 N N . SER A 1 88 ? -27.631 -31.806 5.521 1.00 11.43 88 SER A N 1
ATOM 716 C CA . SER A 1 88 ? -27.406 -33.037 6.319 1.00 11.43 88 SER A CA 1
ATOM 717 C C . SER A 1 88 ? -27.449 -32.727 7.827 1.00 10.98 88 SER A C 1
ATOM 718 O O . SER A 1 88 ? -27.982 -33.523 8.614 1.00 11.31 88 SER A O 1
ATOM 721 N N . LEU A 1 89 ? -26.862 -31.595 8.222 1.00 11.20 89 LEU A N 1
ATOM 722 C CA . LEU A 1 89 ? -26.879 -31.210 9.665 1.00 10.76 89 LEU A CA 1
ATOM 723 C C . LEU A 1 89 ? -28.300 -30.845 10.059 1.00 11.07 89 LEU A C 1
ATOM 724 O O . LEU A 1 89 ? -28.694 -31.149 11.208 1.00 11.89 89 LEU A O 1
ATOM 729 N N . LEU A 1 90 ? -29.089 -30.211 9.196 1.00 11.42 90 LEU A N 1
ATOM 730 C CA . LEU A 1 90 ? -30.470 -29.963 9.529 1.00 11.93 90 LEU A CA 1
ATOM 731 C C . LEU A 1 90 ? -31.213 -31.245 9.819 1.00 11.75 90 LEU A C 1
ATOM 732 O O . LEU A 1 90 ? -32.007 -31.332 10.773 1.00 12.58 90 LEU A O 1
ATOM 737 N N . ASN A 1 91 ? -30.958 -32.299 9.041 1.00 11.38 91 ASN A N 1
ATOM 738 C CA . ASN A 1 91 ? -31.596 -33.575 9.302 1.00 12.12 91 ASN A CA 1
ATOM 739 C C . ASN A 1 91 ? -31.118 -34.183 10.631 1.00 11.19 91 ASN A C 1
ATOM 740 O O . ASN A 1 91 ? -31.937 -34.781 11.340 1.00 12.40 91 ASN A O 1
ATOM 745 N N . MET A 1 92 ? -29.839 -34.053 10.926 1.00 11.45 92 MET A N 1
ATOM 746 C CA . MET A 1 92 ? -29.372 -34.463 12.282 1.00 10.83 92 MET A CA 1
ATOM 747 C C . MET A 1 92 ? -30.127 -33.683 13.379 1.00 11.06 92 MET A C 1
ATOM 748 O O . MET A 1 92 ? -30.561 -34.292 14.360 1.00 11.74 92 MET A O 1
ATOM 753 N N . TYR A 1 93 ? -30.302 -32.378 13.207 1.00 11.40 93 TYR A N 1
ATOM 754 C CA . TYR A 1 93 ? -31.059 -31.583 14.179 1.00 11.57 93 TYR A CA 1
ATOM 755 C C . TYR A 1 93 ? -32.488 -32.031 14.270 1.00 11.66 93 TYR A C 1
ATOM 756 O O . TYR A 1 93 ? -33.041 -31.988 15.392 1.00 12.74 93 TYR A O 1
ATOM 765 N N . LYS A 1 94 ? -33.134 -32.433 13.194 1.00 12.38 94 LYS A N 1
ATOM 766 C CA . LYS A 1 94 ? -34.496 -32.943 13.253 1.00 12.91 94 LYS A CA 1
ATOM 767 C C . LYS A 1 94 ? -34.589 -34.258 14.025 1.00 12.29 94 LYS A C 1
ATOM 768 O O . LYS A 1 94 ? -35.460 -34.418 14.889 1.00 13.68 94 LYS A O 1
ATOM 774 N N . GLU A 1 95 ? -33.658 -35.183 13.792 1.00 12.43 95 GLU A N 1
ATOM 775 C CA . GLU A 1 95 ? -33.605 -36.410 14.548 1.00 12.44 95 GLU A CA 1
ATOM 776 C C . GLU A 1 95 ? -33.368 -36.105 16.043 1.00 12.16 95 GLU A C 1
ATOM 777 O O . GLU A 1 95 ? -34.008 -36.724 16.909 1.00 12.85 95 GLU A O 1
ATOM 783 N N . LEU A 1 96 ? -32.434 -35.205 16.324 1.00 11.77 96 LEU A N 1
ATOM 784 C CA . LEU A 1 96 ? -32.149 -34.813 17.720 1.00 11.67 96 LEU A CA 1
ATOM 785 C C . LEU A 1 96 ? -33.392 -34.236 18.383 1.00 11.66 96 LEU A C 1
ATOM 786 O O . LEU A 1 96 ? -33.735 -34.592 19.514 1.00 12.63 96 LEU A O 1
ATOM 791 N N . GLU A 1 97 ? -34.113 -33.336 17.721 1.00 11.96 97 GLU A N 1
ATOM 792 C CA A GLU A 1 97 ? -35.260 -32.711 18.357 0.50 12.59 97 GLU A CA 1
ATOM 793 C CA B GLU A 1 97 ? -35.309 -32.718 18.301 0.50 13.32 97 GLU A CA 1
ATOM 794 C C . GLU A 1 97 ? -36.367 -33.749 18.605 1.00 13.20 97 GLU A C 1
ATOM 795 O O . GLU A 1 97 ? -37.109 -33.614 19.564 1.00 15.14 97 GLU A O 1
ATOM 806 N N . ASN A 1 98 ? -36.451 -34.772 17.754 1.00 13.38 98 ASN A N 1
ATOM 807 C CA A ASN A 1 98 ? -37.424 -35.848 17.939 0.50 14.87 98 ASN A CA 1
ATOM 808 C CA B ASN A 1 98 ? -37.436 -35.816 17.938 0.50 15.06 98 ASN A CA 1
ATOM 809 C C . ASN A 1 98 ? -37.083 -36.863 18.995 1.00 14.65 98 ASN A C 1
ATOM 810 O O . ASN A 1 98 ? -37.934 -37.679 19.316 1.00 19.13 98 ASN A O 1
ATOM 819 N N . THR A 1 99 ? -35.838 -36.855 19.482 1.00 13.45 99 THR A N 1
ATOM 820 C CA . THR A 1 99 ? -35.372 -37.954 20.372 1.00 14.79 99 THR A CA 1
ATOM 821 C C . THR A 1 99 ? -34.759 -37.532 21.696 1.00 13.64 99 THR A C 1
ATOM 822 O O . THR A 1 99 ? -34.912 -38.257 22.662 1.00 16.42 99 THR A O 1
ATOM 826 N N . ILE A 1 100 ? -34.073 -36.400 21.751 1.00 13.29 100 ILE A N 1
ATOM 827 C CA . ILE A 1 100 ? -33.375 -35.983 22.978 1.00 13.41 100 ILE A CA 1
ATOM 828 C C . ILE A 1 100 ? -34.305 -35.048 23.746 1.00 13.49 100 ILE A C 1
ATOM 829 O O . ILE A 1 100 ? -34.725 -34.002 23.251 1.00 13.84 100 ILE A O 1
ATOM 834 N N . PRO A 1 101 ? -34.635 -35.379 25.013 1.00 12.95 101 PRO A N 1
ATOM 835 C CA . PRO A 1 101 ? -35.546 -34.510 25.776 1.00 14.31 101 PRO A CA 1
ATOM 836 C C . PRO A 1 101 ? -34.993 -33.094 25.895 1.00 13.16 101 PRO A C 1
ATOM 837 O O . PRO A 1 101 ? -33.827 -32.905 26.280 1.00 13.56 101 PRO A O 1
ATOM 841 N N . GLY A 1 102 ? -35.802 -32.095 25.560 1.00 13.45 102 GLY A N 1
ATOM 842 C CA . GLY A 1 102 ? -35.407 -30.720 25.670 1.00 13.74 102 GLY A CA 1
ATOM 843 C C . GLY A 1 102 ? -34.453 -30.190 24.610 1.00 12.70 102 GLY A C 1
ATOM 844 O O . GLY A 1 102 ? -33.973 -29.064 24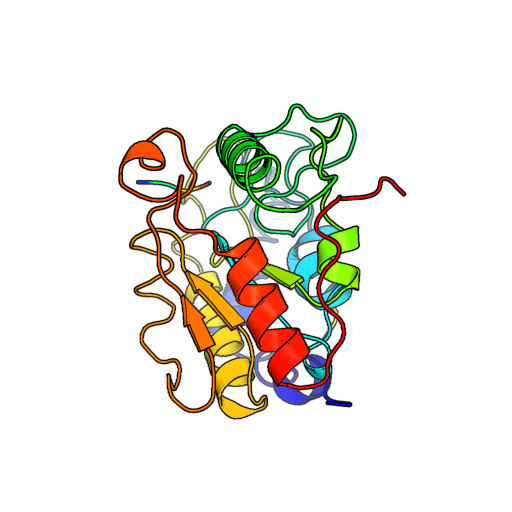.741 1.00 13.55 102 GLY A O 1
ATOM 845 N N . PHE A 1 103 ? -34.192 -30.964 23.545 1.00 13.05 103 PHE A N 1
ATOM 846 C CA . PHE A 1 103 ? -33.390 -30.437 22.441 1.00 13.00 103 PHE A CA 1
ATOM 847 C C . PHE A 1 103 ? -34.253 -29.505 21.606 1.00 13.24 103 PHE A C 1
ATOM 848 O O . PHE A 1 103 ? -35.385 -29.868 21.273 1.00 14.67 103 PHE A O 1
ATOM 856 N N . THR A 1 104 ? -33.736 -28.337 21.258 1.00 13.71 104 THR A N 1
ATOM 857 C CA A THR A 1 104 ? -34.481 -27.448 20.380 0.50 15.41 104 THR A CA 1
ATOM 858 C CA B THR A 1 104 ? -34.464 -27.378 20.395 0.50 15.51 104 THR A CA 1
ATOM 859 C C . THR A 1 104 ? -33.562 -26.983 19.269 1.00 15.00 104 THR A C 1
ATOM 860 O O . THR A 1 104 ? -32.369 -26.966 19.408 1.00 15.99 104 THR A O 1
ATOM 867 N N . ARG A 1 105 ? -34.161 -26.632 18.137 1.00 16.97 105 ARG A N 1
ATOM 868 C CA . ARG A 1 105 ? -33.423 -26.301 16.942 1.00 17.86 105 ARG A CA 1
ATOM 869 C C . ARG A 1 105 ? -32.356 -25.214 17.215 1.00 15.95 105 ARG A C 1
ATOM 870 O O . ARG A 1 105 ? -32.700 -24.074 17.559 1.00 16.66 105 ARG A O 1
ATOM 878 N N . PRO A 1 106 ? -31.072 -25.521 16.999 1.00 16.08 106 PRO A N 1
ATOM 879 C CA . PRO A 1 106 ? -30.071 -24.490 17.162 1.00 16.69 106 PRO A CA 1
ATOM 880 C C . PRO A 1 106 ? -30.143 -23.454 16.038 1.00 16.56 106 PRO A C 1
ATOM 881 O O . PRO A 1 106 ? -30.587 -23.751 14.932 1.00 16.93 106 PRO A O 1
ATOM 885 N N . ASN A 1 107 ? -29.639 -22.270 16.321 1.00 19.77 107 ASN A N 1
ATOM 886 C CA . ASN A 1 107 ? -29.586 -21.170 15.413 1.00 19.62 107 ASN A CA 1
ATOM 887 C C . ASN A 1 107 ? -28.220 -21.048 14.713 1.00 20.90 107 ASN A C 1
ATOM 888 O O . ASN A 1 107 ? -27.861 -19.972 14.234 1.00 23.09 107 ASN A O 1
ATOM 893 N N . HIS A 1 108 ? -27.481 -22.145 14.648 1.00 17.16 108 HIS A N 1
ATOM 894 C CA . HIS A 1 108 ? -26.152 -22.182 14.018 1.00 15.80 108 HIS A CA 1
ATOM 895 C C . HIS A 1 108 ? -25.778 -23.621 13.801 1.00 13.69 108 HIS A C 1
ATOM 896 O O . HIS A 1 108 ? -26.446 -24.529 14.298 1.00 14.70 108 HIS A O 1
ATOM 903 N N . GLY A 1 109 ? -24.698 -23.848 13.038 1.00 13.44 109 GLY A N 1
ATOM 904 C CA . GLY A 1 109 ? -24.211 -25.203 12.776 1.00 13.09 109 GLY A CA 1
ATOM 905 C C . GLY A 1 109 ? -22.819 -25.515 13.277 1.00 12.04 109 GLY A C 1
ATOM 906 O O . GLY A 1 109 ? -22.153 -26.400 12.736 1.00 12.17 109 GLY A O 1
ATOM 907 N N . TYR A 1 110 ? -22.384 -24.848 14.348 1.00 12.53 110 TYR A N 1
ATOM 908 C CA . TYR A 1 110 ? -21.015 -24.941 14.801 1.00 12.43 110 TYR A CA 1
ATOM 909 C C . TYR A 1 110 ? -20.933 -25.974 15.938 1.00 12.06 110 TYR A C 1
ATOM 910 O O . TYR A 1 110 ? -21.558 -25.787 16.998 1.00 13.43 110 TYR A O 1
ATOM 919 N N . LEU A 1 111 ? -20.133 -27.020 15.755 1.00 11.70 111 LEU A N 1
ATOM 920 C CA . LEU A 1 111 ? -20.163 -28.208 16.621 1.00 11.34 111 LEU A CA 1
ATOM 921 C C . LEU A 1 111 ? -18.883 -28.407 17.429 1.00 11.30 111 LEU A C 1
ATOM 922 O O . LEU A 1 111 ? -18.641 -29.526 17.925 1.00 12.03 111 LEU A O 1
ATOM 927 N N . GLU A 1 112 ? -18.069 -27.365 17.587 1.00 12.01 112 GLU A N 1
ATOM 928 C CA . GLU A 1 112 ? -16.900 -27.513 18.488 1.00 12.52 112 GLU A CA 1
ATOM 929 C C . GLU A 1 112 ? -17.281 -28.060 19.868 1.00 12.03 112 GLU A C 1
ATOM 930 O O . GLU A 1 112 ? -16.519 -28.858 20.434 1.00 12.48 112 GLU A O 1
ATOM 936 N N . SER A 1 113 ? -18.444 -27.657 20.393 1.00 12.17 113 SER A N 1
ATOM 937 C CA . SER A 1 113 ? -18.787 -28.108 21.733 1.00 12.54 113 SER A CA 1
ATOM 938 C C . SER A 1 113 ? -19.081 -29.626 21.785 1.00 11.98 113 SER A C 1
ATOM 939 O O . SER A 1 113 ? -18.961 -30.225 22.851 1.00 13.47 113 SER A O 1
ATOM 942 N N . TRP A 1 114 ? -19.460 -30.235 20.654 1.00 11.42 114 TRP A N 1
ATOM 943 C CA . TRP A 1 114 ? -19.523 -31.689 20.593 1.00 11.77 114 TRP A CA 1
ATOM 944 C C . TRP A 1 114 ? -18.154 -32.288 20.691 1.00 10.99 114 TRP A C 1
ATOM 945 O O . TRP A 1 114 ? -17.909 -33.247 21.473 1.00 11.50 114 TRP A O 1
ATOM 956 N N . ALA A 1 115 ? -17.199 -31.766 19.905 1.00 11.39 115 ALA A N 1
ATOM 957 C CA . ALA A 1 115 ? -15.842 -32.257 19.910 1.00 11.44 115 ALA A CA 1
ATOM 958 C C . ALA A 1 115 ? -15.225 -32.153 21.312 1.00 11.90 115 ALA A C 1
ATOM 959 O O . ALA A 1 115 ? -14.527 -33.080 21.753 1.00 12.61 115 ALA A O 1
ATOM 961 N N . ARG A 1 116 ? -15.484 -31.044 22.016 1.00 12.43 116 ARG A N 1
ATOM 962 C CA . ARG A 1 116 ? -14.892 -30.854 23.346 1.00 14.05 116 ARG A CA 1
ATOM 963 C C . ARG A 1 116 ? -15.475 -31.818 24.370 1.00 12.87 116 ARG A C 1
ATOM 964 O O . ARG A 1 116 ? -14.930 -31.928 25.466 1.00 16.21 116 ARG A O 1
ATOM 972 N N . GLN A 1 117 ? -16.589 -32.489 24.099 1.00 12.29 117 GLN A N 1
ATOM 973 C CA . GLN A 1 117 ? -17.187 -33.529 24.932 1.00 12.77 117 GLN A CA 1
ATOM 974 C C . GLN A 1 117 ? -16.752 -34.925 24.543 1.00 12.83 117 GLN A C 1
ATOM 975 O O . GLN A 1 117 ? -17.197 -35.898 25.157 1.00 14.61 117 GLN A O 1
ATOM 981 N N . GLY A 1 118 ? -15.885 -35.056 23.529 1.00 12.09 118 GLY A N 1
ATOM 982 C CA . GLY A 1 118 ? -15.405 -36.367 23.124 1.00 12.61 118 GLY A CA 1
ATOM 983 C C . GLY A 1 118 ? -16.019 -36.917 21.851 1.00 11.16 118 GLY A C 1
ATOM 984 O O . GLY A 1 118 ? -15.820 -38.105 21.561 1.00 11.88 118 GLY A O 1
ATOM 985 N N . VAL A 1 119 ? -16.705 -36.073 21.050 1.00 11.29 119 VAL A N 1
ATOM 986 C CA . VAL A 1 119 ? -17.213 -36.543 19.756 1.00 11.22 119 VAL A CA 1
ATOM 987 C C . VAL A 1 119 ? -16.183 -36.219 18.683 1.00 10.92 119 VAL A C 1
ATOM 988 O O . VAL A 1 119 ? -15.970 -35.031 18.359 1.00 11.40 119 VAL A O 1
ATOM 992 N N . LEU A 1 120 ? -15.547 -37.267 18.143 1.00 10.77 120 LEU A N 1
ATOM 993 C CA . LEU A 1 120 ? -14.539 -37.072 17.088 1.00 11.16 120 LEU A CA 1
ATOM 994 C C . LEU A 1 120 ? -15.276 -36.959 15.741 1.00 10.38 120 LEU A C 1
ATOM 995 O O . LEU A 1 120 ? -15.873 -37.943 15.292 1.00 11.36 120 LEU A O 1
ATOM 1000 N N . LEU A 1 121 ? -15.267 -35.756 15.175 1.00 10.90 121 LEU A N 1
ATOM 1001 C CA . LEU A 1 121 ? -16.025 -35.482 13.936 1.00 10.97 121 LEU A CA 1
ATOM 1002 C C . LEU A 1 121 ? -15.016 -35.551 12.777 1.00 10.51 121 LEU A C 1
ATOM 1003 O O . LEU A 1 121 ? -14.426 -34.537 12.377 1.00 10.72 121 LEU A O 1
ATOM 1008 N N . LEU A 1 122 ? -14.812 -36.778 12.340 1.00 10.97 122 LEU A N 1
ATOM 1009 C CA . LEU A 1 122 ? -13.680 -37.076 11.419 1.00 11.00 122 LEU A CA 1
ATOM 1010 C C . LEU A 1 122 ? -14.156 -37.254 9.984 1.00 10.70 122 LEU A C 1
ATOM 1011 O O . LEU A 1 122 ? -14.865 -38.225 9.676 1.00 11.67 122 LEU A O 1
ATOM 1016 N N . ASN A 1 123 ? -13.771 -36.325 9.106 1.00 11.22 123 ASN A N 1
ATOM 1017 C CA . ASN A 1 123 ? -13.9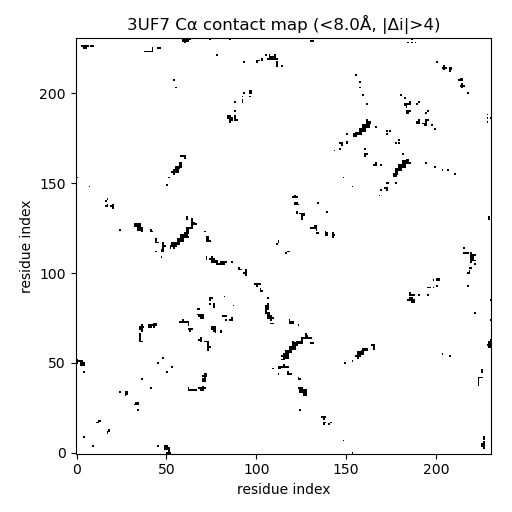26 -36.595 7.667 1.00 10.92 123 ASN A CA 1
ATOM 1018 C C . ASN A 1 123 ? -12.829 -37.569 7.246 1.00 10.86 123 ASN A C 1
ATOM 1019 O O . ASN A 1 123 ? -11.718 -37.515 7.752 1.00 12.92 123 ASN A O 1
ATOM 1024 N N . THR A 1 124 ? -13.156 -38.430 6.284 1.00 11.33 124 THR A N 1
ATOM 1025 C CA . THR A 1 124 ? -12.135 -39.368 5.844 1.00 12.46 124 THR A CA 1
ATOM 1026 C C . THR A 1 124 ? -11.140 -38.726 4.865 1.00 11.38 124 THR A C 1
ATOM 1027 O O . THR A 1 124 ? -10.030 -39.222 4.771 1.00 12.78 124 THR A O 1
ATOM 1031 N N . VAL A 1 125 ? -11.565 -37.641 4.214 1.00 11.95 125 VAL A N 1
ATOM 1032 C CA . VAL A 1 125 ? -10.682 -36.802 3.395 1.00 12.41 125 VAL A CA 1
ATOM 1033 C C . VAL A 1 125 ? -10.648 -35.414 4.036 1.00 11.66 125 VAL A C 1
ATOM 1034 O O . VAL A 1 125 ? -11.698 -34.853 4.341 1.00 12.87 125 VAL A O 1
ATOM 1038 N N . LEU A 1 126 ? -9.451 -34.856 4.263 1.00 11.77 126 LEU A N 1
ATOM 1039 C CA . LEU A 1 126 ? -9.367 -33.667 5.163 1.00 11.86 126 LEU A CA 1
ATOM 1040 C C . LEU A 1 126 ? -9.226 -32.340 4.419 1.00 11.83 126 LEU A C 1
ATOM 1041 O O . LEU A 1 126 ? -9.250 -31.276 5.078 1.00 12.88 126 LEU A O 1
ATOM 1046 N N . THR A 1 127 ? -9.115 -32.371 3.078 1.00 12.13 127 THR A N 1
ATOM 1047 C CA . THR A 1 127 ? -9.067 -31.124 2.294 1.00 13.09 127 THR A CA 1
ATOM 1048 C C . THR A 1 127 ? -9.850 -31.331 1.007 1.00 13.20 127 THR A C 1
ATOM 1049 O O . THR A 1 127 ? -10.148 -32.467 0.607 1.00 13.61 127 THR A O 1
ATOM 1053 N N . VAL A 1 128 ? -10.215 -30.216 0.377 1.00 13.85 128 VAL A N 1
ATOM 1054 C CA . VAL A 1 128 ? -10.973 -30.226 -0.885 1.00 14.34 128 VAL A CA 1
ATOM 1055 C C . VAL A 1 128 ? -10.683 -28.948 -1.643 1.00 15.00 128 VAL A C 1
ATOM 1056 O O . VAL A 1 128 ? -10.523 -27.893 -1.056 1.00 16.01 128 VAL A O 1
ATOM 1060 N N . ARG A 1 129 ? -10.615 -29.039 -2.978 1.00 16.41 129 ARG A N 1
ATOM 1061 C CA . ARG A 1 129 ? -10.557 -27.819 -3.782 1.00 17.63 129 ARG A CA 1
ATOM 1062 C C . ARG A 1 129 ? -11.940 -27.158 -3.826 1.00 17.80 129 ARG A C 1
ATOM 1063 O O . ARG A 1 129 ? -12.980 -27.860 -3.905 1.00 18.40 129 ARG A O 1
ATOM 1071 N N . ALA A 1 130 ? -11.941 -25.823 -3.782 1.00 18.45 130 ALA A N 1
ATOM 1072 C CA . ALA A 1 130 ? -13.1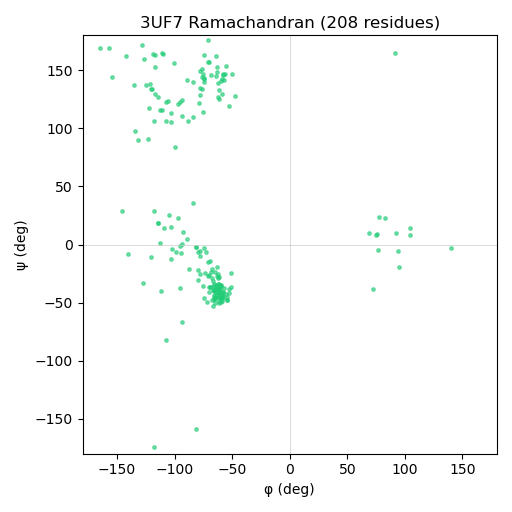72 -25.050 -3.776 1.00 18.38 130 ALA A CA 1
ATOM 1073 C C . ALA A 1 130 ? -14.144 -25.515 -4.842 1.00 19.17 130 ALA A C 1
ATOM 1074 O O . ALA A 1 130 ? -13.771 -25.641 -6.027 1.00 21.36 130 ALA A O 1
ATOM 1076 N N . GLY A 1 131 ? -15.380 -25.795 -4.452 1.00 19.14 131 GLY A N 1
ATOM 1077 C CA . GLY A 1 131 ? -16.451 -26.171 -5.363 1.00 20.12 131 GLY A CA 1
ATOM 1078 C C . GLY A 1 131 ? -16.453 -27.575 -5.912 1.00 20.65 131 GLY A C 1
ATOM 1079 O O . GLY A 1 131 ? -17.360 -27.911 -6.692 1.00 22.00 131 GLY A O 1
ATOM 1080 N N . GLN A 1 132 ? -15.425 -28.369 -5.605 1.00 20.01 132 GLN A N 1
ATOM 1081 C CA . GLN A 1 132 ? -15.173 -29.621 -6.345 1.00 19.75 132 GLN A CA 1
ATOM 1082 C C . GLN A 1 132 ? -15.144 -30.833 -5.407 1.00 18.27 132 GLN A C 1
ATOM 1083 O O . GLN A 1 132 ? -14.079 -31.214 -4.888 1.00 18.32 132 GLN A O 1
ATOM 1089 N N . ALA A 1 133 ? -16.298 -31.470 -5.195 1.00 18.94 133 ALA A N 1
ATOM 1090 C CA . ALA A 1 133 ? -16.345 -32.631 -4.289 1.00 18.92 133 ALA A CA 1
ATOM 1091 C C . ALA A 1 133 ? -15.387 -33.733 -4.788 1.00 17.78 133 ALA A C 1
ATOM 1092 O O . ALA A 1 133 ? -15.232 -33.920 -5.994 1.00 19.20 133 ALA A O 1
ATOM 1094 N N . HIS A 1 134 ? -14.725 -34.421 -3.864 1.00 17.59 134 HIS A N 1
ATOM 1095 C CA . HIS A 1 134 ? -13.802 -35.530 -4.102 1.00 17.70 134 HIS A CA 1
ATOM 1096 C C . HIS A 1 134 ? -12.511 -35.124 -4.767 1.00 18.28 134 HIS A C 1
ATOM 1097 O O . HIS A 1 134 ? -11.715 -35.995 -5.140 1.00 18.99 134 HIS A O 1
ATOM 1104 N N . SER A 1 135 ? -12.246 -33.827 -4.889 1.00 17.44 135 SER A N 1
ATOM 1105 C CA . SER A 1 135 ? -11.062 -33.374 -5.630 1.00 18.32 135 SER A CA 1
ATOM 1106 C C . SER A 1 135 ? -9.724 -33.781 -4.982 1.00 17.47 135 SER A C 1
ATOM 1107 O O . SER A 1 135 ? -8.712 -33.845 -5.696 1.00 19.94 135 SER A O 1
ATOM 1110 N N . HIS A 1 136 ? -9.723 -34.034 -3.670 1.00 17.06 136 HIS A N 1
ATOM 1111 C CA . HIS A 1 136 ? -8.531 -34.536 -2.986 1.00 16.64 136 HIS A CA 1
ATOM 1112 C C . HIS A 1 136 ? -8.645 -35.974 -2.548 1.00 16.51 136 HIS A C 1
ATOM 1113 O O . HIS A 1 136 ? -7.796 -36.460 -1.797 1.00 18.08 136 HIS A O 1
ATOM 1120 N N . ALA A 1 137 ? -9.636 -36.705 -3.057 1.00 17.61 137 ALA A N 1
ATOM 1121 C CA . ALA A 1 137 ? -9.756 -38.128 -2.732 1.00 18.11 137 ALA A CA 1
ATOM 1122 C C . ALA A 1 137 ? -8.563 -38.968 -3.193 1.00 19.67 137 ALA A C 1
ATOM 1123 O O . ALA A 1 137 ? -8.223 -39.976 -2.540 1.00 22.18 137 ALA A O 1
ATOM 1125 N N . SER A 1 138 ? -7.896 -38.529 -4.267 1.00 19.03 138 SER A N 1
ATOM 1126 C CA . SER A 1 138 ? -6.784 -39.302 -4.851 1.00 21.54 138 SER A CA 1
ATOM 1127 C C . SER A 1 138 ? -5.465 -39.086 -4.091 1.00 19.69 138 SER A C 1
ATOM 1128 O O . SER A 1 138 ? -4.457 -39.695 -4.457 1.00 22.17 138 SER A O 1
ATOM 1131 N N . LEU A 1 139 ? -5.457 -38.228 -3.061 1.00 17.77 139 LEU A N 1
ATOM 1132 C CA . LEU A 1 139 ? -4.275 -38.065 -2.220 1.00 18.09 139 LEU A CA 1
ATOM 1133 C C . LEU A 1 139 ? -4.246 -39.195 -1.179 1.00 16.78 139 LEU A C 1
ATOM 1134 O O . LEU A 1 139 ? -4.872 -40.236 -1.364 1.00 18.25 139 LEU A O 1
ATOM 1139 N N . GLY A 1 140 ? -3.521 -38.995 -0.085 1.00 16.18 140 GLY A N 1
ATOM 1140 C CA . GLY A 1 140 ? -3.359 -40.047 0.927 1.00 16.27 140 GLY A CA 1
ATOM 1141 C C . GLY A 1 140 ? -4.202 -39.850 2.165 1.00 14.30 140 GLY A C 1
ATOM 1142 O O . GLY A 1 140 ? -3.951 -40.487 3.193 1.00 15.26 140 GLY A O 1
ATOM 1143 N N . TRP A 1 141 ? -5.219 -38.968 2.126 1.00 14.22 141 TRP A N 1
ATOM 1144 C CA . TRP A 1 141 ? -6.010 -38.773 3.333 1.00 13.30 141 TRP A CA 1
ATOM 1145 C C . TRP A 1 141 ? -6.762 -40.003 3.784 1.00 12.97 141 TRP A C 1
ATOM 1146 O O . TRP A 1 141 ? -6.882 -40.230 4.977 1.00 13.50 141 TRP A O 1
ATOM 1157 N N . GLU A 1 142 ? -7.311 -40.804 2.862 1.00 13.75 142 GLU A N 1
ATOM 1158 C CA . GLU A 1 142 ? -8.031 -42.024 3.264 1.00 14.74 142 GLU A CA 1
ATOM 1159 C C . GLU A 1 142 ? -7.081 -43.019 3.902 1.00 14.25 142 GLU A C 1
ATOM 1160 O O . GLU A 1 142 ? -7.442 -43.701 4.864 1.00 14.63 142 GLU A O 1
ATOM 1166 N N . THR A 1 143 ? -5.836 -43.081 3.445 1.00 14.59 143 THR A N 1
ATOM 1167 C CA . THR A 1 143 ? -4.830 -43.928 4.108 1.00 15.19 143 THR A CA 1
ATOM 1168 C C . THR A 1 143 ? -4.626 -43.426 5.549 1.00 14.26 143 THR A C 1
ATOM 1169 O O . THR A 1 143 ? -4.576 -44.224 6.508 1.00 14.88 143 THR A O 1
ATOM 1173 N N . PHE A 1 144 ? -4.508 -42.110 5.715 1.00 13.69 144 PHE A N 1
ATOM 1174 C CA . PHE A 1 144 ? -4.337 -41.532 7.059 1.00 13.73 144 PHE A CA 1
ATOM 1175 C C . PHE A 1 144 ? -5.537 -41.842 7.949 1.00 13.09 144 PHE A C 1
ATOM 1176 O O . PHE A 1 144 ? -5.370 -42.267 9.101 1.00 13.33 144 PHE A O 1
ATOM 1184 N N . THR A 1 145 ? -6.746 -41.589 7.470 1.00 12.89 145 THR A N 1
ATOM 1185 C CA . THR A 1 145 ? -7.896 -41.774 8.335 1.00 12.72 145 THR A CA 1
ATOM 1186 C C . THR A 1 145 ? -8.221 -43.248 8.551 1.00 13.12 145 THR A C 1
ATOM 1187 O O . THR A 1 145 ? -8.746 -43.588 9.609 1.00 14.11 145 THR A O 1
ATOM 1191 N N . ASP A 1 146 ? -7.831 -44.146 7.636 1.00 13.58 146 ASP A N 1
ATOM 1192 C CA . ASP A 1 146 ? -7.820 -45.577 7.937 1.00 14.43 146 ASP A CA 1
ATOM 1193 C C . ASP A 1 146 ? -6.937 -45.865 9.144 1.00 13.99 146 ASP A C 1
ATOM 1194 O O . ASP A 1 146 ? -7.325 -46.595 10.068 1.00 15.42 146 ASP A O 1
ATOM 1199 N N . LYS A 1 147 ? -5.743 -45.285 9.172 1.00 14.48 147 LYS A N 1
ATOM 1200 C CA . LYS A 1 147 ? -4.838 -45.521 10.292 1.00 15.58 147 LYS A CA 1
ATOM 1201 C C . LYS A 1 147 ? -5.403 -44.947 11.596 1.00 14.52 147 LYS A C 1
ATOM 1202 O O . LYS A 1 147 ? -5.334 -45.589 12.630 1.00 14.82 147 LYS A O 1
ATOM 1208 N N . VAL A 1 148 ? -6.019 -43.768 11.534 1.00 13.86 148 VAL A N 1
ATOM 1209 C CA . VAL A 1 148 ? -6.632 -43.185 12.723 1.00 13.68 148 VAL A CA 1
ATOM 1210 C C . VAL A 1 148 ? -7.706 -44.130 13.305 1.00 13.67 148 VAL A C 1
ATOM 1211 O O . VAL A 1 148 ? -7.734 -44.398 14.513 1.00 14.55 148 VAL A O 1
ATOM 1215 N N . ILE A 1 149 ? -8.598 -44.629 12.438 1.00 13.75 149 ILE A N 1
ATOM 1216 C CA . ILE A 1 149 ? -9.651 -45.541 12.908 1.00 13.67 149 ILE A CA 1
ATOM 1217 C C . ILE A 1 149 ? -9.019 -46.808 13.478 1.00 14.18 149 ILE A C 1
ATOM 1218 O O . ILE A 1 149 ? -9.437 -47.283 14.537 1.00 15.12 149 ILE A O 1
ATOM 1223 N N . SER A 1 150 ? -7.986 -47.348 12.815 1.00 15.26 150 SER A N 1
ATOM 1224 C CA . SER A 1 150 ? -7.319 -48.543 13.321 1.00 16.35 150 SER A CA 1
ATOM 1225 C C . SER A 1 150 ? -6.701 -48.281 14.706 1.00 15.28 150 SER A C 1
ATOM 1226 O O . SER A 1 150 ? -6.758 -49.152 15.612 1.00 16.42 150 SER A O 1
ATOM 1229 N N . LEU A 1 151 ? -6.130 -47.095 14.914 1.00 15.47 151 LEU A N 1
ATOM 1230 C CA . LEU A 1 151 ? -5.530 -46.775 16.219 1.00 15.43 151 LEU A CA 1
ATOM 1231 C C . LEU A 1 151 ? -6.561 -46.603 17.314 1.00 14.79 151 LEU A C 1
ATOM 1232 O O . LEU A 1 151 ? -6.327 -47.024 18.472 1.00 16.57 151 LEU A O 1
ATOM 1237 N N . ILE A 1 152 ? -7.727 -46.027 17.000 1.00 14.08 152 ILE A N 1
ATOM 1238 C CA . ILE A 1 152 ? -8.797 -45.960 18.017 1.00 14.92 152 ILE A CA 1
ATOM 1239 C C . ILE A 1 152 ? -9.245 -47.378 18.349 1.00 15.51 152 ILE A C 1
ATOM 1240 O O . ILE A 1 152 ? -9.403 -47.746 19.532 1.00 15.62 152 ILE A O 1
ATOM 1245 N N . ASN A 1 153 ? -9.459 -48.199 17.317 1.00 14.92 153 ASN A N 1
ATOM 1246 C CA . ASN A 1 153 ? -9.865 -49.595 17.524 1.00 15.98 153 ASN A CA 1
ATOM 1247 C C . ASN A 1 153 ? -8.887 -50.333 18.446 1.00 16.42 153 ASN A C 1
ATOM 1248 O O . ASN A 1 153 ? -9.292 -51.032 19.380 1.00 17.68 153 ASN A O 1
ATOM 1253 N N . GLN A 1 154 ? -7.589 -50.147 18.190 1.00 17.32 154 GLN A N 1
ATOM 1254 C CA . GLN A 1 154 ? -6.548 -50.866 18.905 1.00 19.15 154 GLN A CA 1
ATOM 1255 C C . GLN A 1 154 ? -6.351 -50.352 20.335 1.00 18.86 154 GLN A C 1
ATOM 1256 O O . GLN A 1 154 ? -6.259 -51.150 21.291 1.00 22.67 154 GLN A O 1
ATOM 1262 N N . HIS A 1 155 ? -6.281 -49.029 20.502 1.00 18.12 155 HIS A N 1
ATOM 1263 C CA . HIS A 1 155 ? -5.796 -48.428 21.756 1.00 18.71 155 HIS A CA 1
ATOM 1264 C C . HIS A 1 155 ? -6.848 -47.959 22.712 1.00 18.02 155 HIS A C 1
ATOM 1265 O O . HIS A 1 155 ? -6.522 -47.599 23.857 1.00 21.92 155 HIS A O 1
ATOM 1272 N N . ARG A 1 156 ? -8.112 -47.992 22.309 1.00 17.02 156 ARG A N 1
ATOM 1273 C CA . ARG A 1 156 ? -9.235 -47.617 23.173 1.00 15.80 156 ARG A CA 1
ATOM 1274 C C . ARG A 1 156 ? -10.160 -48.804 23.367 1.00 16.12 156 ARG A C 1
ATOM 1275 O O . ARG A 1 156 ? -10.089 -49.785 22.623 1.00 17.55 156 ARG A O 1
ATOM 1283 N N . GLU A 1 157 ? -11.028 -48.697 24.377 1.00 16.54 157 GLU A N 1
ATOM 1284 C CA . GLU A 1 157 ? -12.090 -49.644 24.613 1.00 16.59 157 GLU A CA 1
ATOM 1285 C C . GLU A 1 157 ? -13.429 -48.934 24.673 1.00 15.05 157 GLU A C 1
ATOM 1286 O O . GLU A 1 157 ? -13.514 -47.875 25.266 1.00 17.19 157 GLU A O 1
ATOM 1292 N N . GLY A 1 158 ? -14.465 -49.509 24.047 1.00 14.75 158 GLY A N 1
ATOM 1293 C CA . GLY A 1 158 ? -15.829 -49.032 24.299 1.00 14.65 158 GLY A CA 1
ATOM 1294 C C . GLY A 1 158 ? -16.222 -47.740 23.595 1.00 12.97 158 GLY A C 1
ATOM 1295 O O . GLY A 1 158 ? -17.145 -47.064 24.047 1.00 14.92 158 GLY A O 1
ATOM 1296 N N . VAL A 1 159 ? -15.562 -47.393 22.490 1.00 13.36 159 VAL A N 1
ATOM 1297 C CA . VAL A 1 159 ? -15.945 -46.202 21.739 1.00 13.03 159 VAL A CA 1
ATOM 1298 C C . VAL A 1 159 ? -17.209 -46.503 20.953 1.00 12.45 159 VAL A C 1
ATOM 1299 O O . VAL A 1 159 ? -17.381 -47.622 20.426 1.00 13.48 159 VAL A O 1
ATOM 1303 N N . VAL A 1 160 ? -18.086 -45.504 20.832 1.00 12.16 160 VAL A N 1
ATOM 1304 C CA . VAL A 1 160 ? -19.284 -45.636 19.994 1.00 12.74 160 VAL A CA 1
ATOM 1305 C C . VAL A 1 160 ? -18.941 -45.086 18.608 1.00 11.87 160 VAL A C 1
ATOM 1306 O O . VAL A 1 160 ? -18.500 -43.942 18.504 1.00 13.89 160 VAL A O 1
ATOM 1310 N N . PHE A 1 161 ? -19.130 -45.898 17.570 1.00 11.99 161 PHE A N 1
ATOM 1311 C CA . PHE A 1 161 ? -18.937 -45.422 16.174 1.00 12.01 161 PHE A CA 1
ATOM 1312 C C . PHE A 1 161 ? -20.312 -45.302 15.543 1.00 11.96 161 PHE A C 1
ATOM 1313 O O . PHE A 1 161 ? -21.039 -46.280 15.491 1.00 13.90 161 PHE A O 1
ATOM 1321 N N . LEU A 1 162 ? -20.633 -44.092 15.061 1.00 11.80 162 LEU A N 1
ATOM 1322 C CA . LEU A 1 162 ? -21.900 -43.869 14.334 1.00 12.08 162 LEU A CA 1
ATOM 1323 C C . LEU A 1 162 ? -21.550 -43.790 12.847 1.00 11.80 162 LEU A C 1
ATOM 1324 O O . LEU A 1 162 ? -20.917 -42.818 12.425 1.00 13.20 162 LEU A O 1
ATOM 1329 N N . LEU A 1 163 ? -21.870 -44.865 12.119 1.00 12.41 163 LEU A N 1
ATOM 1330 C CA . LEU A 1 163 ? -21.432 -45.015 10.717 1.00 12.41 163 LEU A CA 1
ATOM 1331 C C . LEU A 1 163 ? -22.632 -44.818 9.814 1.00 11.90 163 LEU A C 1
ATOM 1332 O O . LEU A 1 163 ? -23.512 -45.678 9.727 1.00 12.97 163 LEU A O 1
ATOM 1337 N N . TRP A 1 164 ? -22.647 -43.655 9.163 1.00 12.23 164 TRP A N 1
ATOM 1338 C CA . TRP A 1 164 ? -23.824 -43.210 8.420 1.00 12.40 164 TRP A CA 1
ATOM 1339 C C . TRP A 1 164 ? -23.513 -43.232 6.925 1.00 12.29 164 TRP A C 1
ATOM 1340 O O . TRP A 1 164 ? -22.644 -42.501 6.460 1.00 12.74 164 TRP A O 1
ATOM 1351 N N . GLY A 1 165 ? -24.228 -44.082 6.200 1.00 13.43 165 GLY A N 1
ATOM 1352 C CA . GLY A 1 165 ? -24.013 -44.227 4.722 1.00 15.03 165 GLY A CA 1
ATOM 1353 C C . GLY A 1 165 ? -23.002 -45.318 4.436 1.00 13.96 165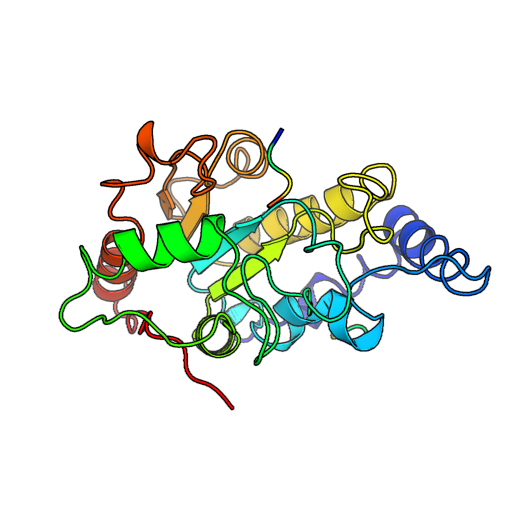 GLY A C 1
ATOM 1354 O O . GLY A 1 165 ? -22.202 -45.761 5.296 1.00 14.55 165 GLY A O 1
ATOM 1355 N N . SER A 1 166 ? -22.996 -45.721 3.163 1.00 15.72 166 SER A N 1
ATOM 1356 C CA A SER A 1 166 ? -22.147 -46.823 2.710 0.55 17.76 166 SER A CA 1
ATOM 1357 C CA B SER A 1 166 ? -22.156 -46.835 2.736 0.15 15.80 166 SER A CA 1
ATOM 1358 C CA C SER A 1 166 ? -22.162 -46.820 2.717 0.30 17.04 166 SER A CA 1
ATOM 1359 C C . SER A 1 166 ? -20.651 -46.559 2.886 1.00 14.83 166 SER A C 1
ATOM 1360 O O . SER A 1 166 ? -19.888 -47.448 3.287 1.00 17.05 166 SER A O 1
ATOM 1367 N N . HIS A 1 167 ? -20.209 -45.347 2.559 1.00 15.30 167 HIS A N 1
ATOM 1368 C CA . HIS A 1 167 ? -18.791 -45.050 2.627 1.00 15.26 167 HIS A CA 1
ATOM 1369 C C . HIS A 1 167 ? -18.279 -45.204 4.057 1.00 14.60 167 HIS A C 1
ATOM 1370 O O . HIS A 1 167 ? -17.225 -45.828 4.300 1.00 15.58 167 HIS A O 1
ATOM 1377 N N . ALA A 1 168 ? -18.990 -44.614 5.027 1.00 14.01 168 ALA A N 1
ATOM 1378 C CA . ALA A 1 168 ? -18.587 -44.675 6.415 1.00 13.66 168 ALA A CA 1
ATOM 1379 C C . ALA A 1 168 ? -18.658 -46.106 6.934 1.00 13.40 168 ALA A C 1
ATOM 1380 O O . ALA A 1 168 ? -17.802 -46.538 7.712 1.00 14.44 168 ALA A O 1
ATOM 1382 N N . GLN A 1 169 ? -19.680 -46.858 6.533 1.00 14.62 169 GLN A N 1
ATOM 1383 C CA . GLN A 1 169 ? -19.820 -48.244 7.008 1.00 15.63 169 GLN A CA 1
ATOM 1384 C C . GLN A 1 169 ? -18.656 -49.100 6.498 1.00 16.16 169 GLN A C 1
ATOM 1385 O O . GLN A 1 169 ? -18.121 -49.916 7.236 1.00 18.55 169 GLN A O 1
ATOM 1391 N N . LYS A 1 170 ? -18.213 -48.885 5.252 1.00 16.65 170 LYS A N 1
ATOM 1392 C CA A LYS A 1 170 ? -17.057 -49.635 4.739 0.50 17.84 170 LYS A CA 1
ATOM 1393 C CA B LYS A 1 170 ? -17.058 -49.610 4.713 0.50 18.50 170 LYS A CA 1
ATOM 1394 C C . LYS A 1 170 ? -15.790 -49.235 5.482 1.00 17.77 170 LYS A C 1
ATOM 1395 O O . LYS A 1 170 ? -14.964 -50.103 5.826 1.00 19.37 170 LYS A O 1
ATOM 1406 N N . LYS A 1 171 ? -15.667 -47.937 5.784 1.00 17.82 171 LYS A N 1
ATOM 1407 C CA . LYS A 1 171 ? -14.500 -47.438 6.489 1.00 18.43 171 LYS A CA 1
ATOM 1408 C C . LYS A 1 171 ? -14.407 -48.115 7.866 1.00 18.39 171 LYS A C 1
ATOM 1409 O O . LYS A 1 171 ? -13.297 -48.326 8.392 1.00 21.05 171 LYS A O 1
ATOM 1415 N N . GLY A 1 172 ? -15.555 -48.388 8.485 1.00 18.39 172 GLY A N 1
ATOM 1416 C CA . GLY A 1 172 ? -15.568 -48.983 9.797 1.00 19.65 172 GLY A CA 1
ATOM 1417 C C . GLY A 1 172 ? -15.652 -50.500 9.844 1.00 21.22 172 GLY A C 1
ATOM 1418 O O . GLY A 1 172 ? -15.824 -51.048 10.929 1.00 23.22 172 GLY A O 1
ATOM 1419 N N . ALA A 1 173 ? -15.486 -51.180 8.696 1.00 22.51 173 ALA A N 1
ATOM 1420 C CA . ALA A 1 173 ? -15.642 -52.629 8.653 1.00 25.98 173 ALA A CA 1
ATOM 1421 C C . ALA A 1 173 ? -14.64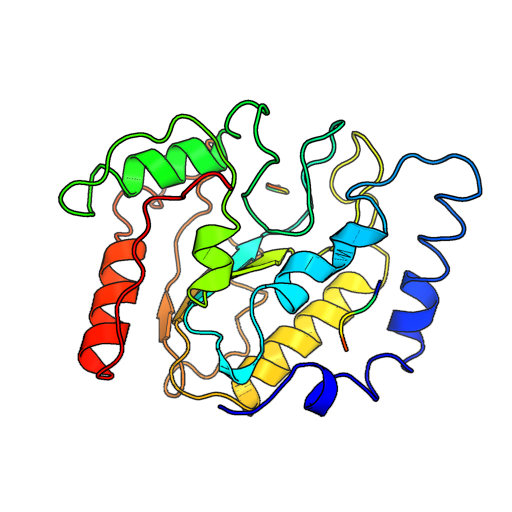7 -53.417 9.529 1.00 29.16 173 ALA A C 1
ATOM 1422 O O . ALA A 1 173 ? -14.948 -54.537 9.954 1.00 42.35 173 ALA A O 1
ATOM 1424 N N . ILE A 1 174 ? -13.492 -52.805 9.793 1.00 28.36 174 ILE A N 1
ATOM 1425 C CA A ILE A 1 174 ? -12.401 -53.331 10.627 0.50 31.38 174 ILE A CA 1
ATOM 1426 C CA B ILE A 1 174 ? -12.440 -53.447 10.580 0.50 35.13 174 ILE A CA 1
ATOM 1427 C C . ILE A 1 174 ? -12.649 -53.368 12.105 1.00 26.10 174 ILE A C 1
ATOM 1428 O O . ILE A 1 174 ? -12.007 -54.092 12.843 1.00 31.35 174 ILE A O 1
ATOM 1437 N N . ILE A 1 175 ? -13.518 -52.493 12.565 1.00 21.94 175 ILE A N 1
ATOM 1438 C CA . ILE A 1 175 ? -13.661 -52.260 14.008 1.00 18.40 175 ILE A CA 1
ATOM 1439 C C . ILE A 1 175 ? -14.133 -53.528 14.717 1.00 18.28 175 ILE A C 1
ATOM 1440 O O . ILE A 1 175 ? -15.038 -54.218 14.248 1.00 20.83 175 ILE A O 1
ATOM 1445 N N . ASP A 1 176 ? -13.553 -53.791 15.889 1.00 19.01 176 ASP A N 1
ATOM 1446 C CA . ASP A 1 176 ? -13.975 -54.942 16.692 1.00 18.77 176 ASP A CA 1
ATOM 1447 C C . ASP A 1 176 ? -15.321 -54.612 17.348 1.00 17.97 176 ASP A C 1
ATOM 1448 O O . ASP A 1 176 ? -15.419 -53.704 18.185 1.00 18.64 176 ASP A O 1
ATOM 1453 N N . LYS A 1 177 ? -16.358 -55.331 16.944 1.00 18.67 177 LYS A N 1
ATOM 1454 C CA . LYS A 1 177 ? -17.735 -55.044 17.361 1.00 19.49 177 LYS A CA 1
ATOM 1455 C C . LYS A 1 177 ? -18.099 -55.580 18.728 1.00 18.19 177 LYS A C 1
ATOM 1456 O O . LYS A 1 177 ? -19.219 -55.350 19.170 1.00 19.78 177 LYS A O 1
ATOM 1462 N N . GLN A 1 178 ? -17.170 -56.284 19.369 1.00 18.94 178 GLN A N 1
ATOM 1463 C CA . GLN A 1 178 ? -17.339 -56.651 20.789 1.00 19.26 178 GLN A CA 1
ATOM 1464 C C . GLN A 1 178 ? -16.649 -55.660 21.698 1.00 16.81 178 GLN A C 1
ATOM 1465 O O . GLN A 1 178 ? -17.181 -55.300 22.739 1.00 17.62 178 GLN A O 1
ATOM 1471 N N . ARG A 1 179 ? -15.485 -55.162 21.293 1.00 17.01 179 ARG A N 1
ATOM 1472 C CA . ARG A 1 179 ? -14.743 -54.196 22.069 1.00 16.76 179 ARG A CA 1
ATOM 1473 C C . ARG A 1 179 ? -15.277 -52.774 21.975 1.00 14.94 179 ARG A C 1
ATOM 1474 O O . ARG A 1 179 ? -15.035 -51.964 22.869 1.00 15.54 179 ARG A O 1
ATOM 1482 N N . HIS A 1 180 ? -15.957 -52.480 20.867 1.00 15.17 180 HIS A N 1
ATOM 1483 C CA . HIS A 1 180 ? -16.513 -51.141 20.590 1.00 14.14 180 HIS A CA 1
ATOM 1484 C C . HIS A 1 180 ? -17.961 -51.301 20.247 1.00 13.89 180 HIS A C 1
ATOM 1485 O O . HIS A 1 180 ? -18.448 -52.429 20.118 1.00 16.18 180 HIS A O 1
ATOM 1492 N N . HIS A 1 181 ? -18.681 -50.194 20.128 1.00 14.44 181 HIS A N 1
ATOM 1493 C CA . HIS A 1 181 ? -20.111 -50.239 19.869 1.00 14.53 181 HIS A CA 1
ATOM 1494 C C . HIS A 1 181 ? -20.388 -49.565 18.549 1.00 13.75 181 HIS A C 1
ATOM 1495 O O . HIS A 1 181 ? -20.278 -48.349 18.451 1.00 14.75 181 HIS A O 1
ATOM 1502 N N . VAL A 1 182 ? -20.693 -50.350 17.521 1.00 14.07 182 VAL A N 1
ATOM 1503 C CA . VAL A 1 182 ? -20.840 -49.818 16.161 1.00 14.05 182 VAL A CA 1
ATOM 1504 C C . VAL A 1 182 ? -22.316 -49.773 15.805 1.00 14.82 182 VAL A C 1
ATOM 1505 O O . VAL A 1 182 ? -23.009 -50.800 15.857 1.00 18.17 182 VAL A O 1
ATOM 1509 N N . LEU A 1 183 ? -22.791 -48.586 15.435 1.00 14.09 183 LEU A N 1
ATOM 1510 C CA . LEU A 1 183 ? -24.185 -48.359 15.044 1.00 14.23 183 LEU A CA 1
ATOM 1511 C C . LEU A 1 183 ? -24.197 -47.847 13.608 1.00 13.95 183 LEU A C 1
ATOM 1512 O O . LEU A 1 183 ? -23.418 -46.977 13.260 1.00 15.48 183 LEU A O 1
ATOM 1517 N N . LYS A 1 184 ? -25.079 -48.409 12.792 1.00 14.88 184 LYS A N 1
ATOM 1518 C CA A LYS A 1 184 ? -25.118 -48.047 11.378 0.50 14.82 184 LYS A CA 1
ATOM 1519 C CA B LYS A 1 184 ? -25.142 -48.139 11.353 0.50 14.80 184 LYS A CA 1
ATOM 1520 C C . LYS A 1 184 ? -26.484 -47.507 10.999 1.00 14.86 184 LYS A C 1
ATOM 1521 O O . LYS A 1 184 ? -27.523 -47.937 11.508 1.00 17.33 184 LYS A O 1
ATOM 1532 N N . ALA A 1 185 ? -26.478 -46.545 10.073 1.00 14.25 185 ALA A N 1
ATOM 1533 C CA . ALA A 1 185 ? -27.725 -46.012 9.521 1.00 14.99 185 ALA A CA 1
ATOM 1534 C C . ALA A 1 185 ? -27.403 -45.420 8.167 1.00 13.77 185 ALA A C 1
ATOM 1535 O O . ALA A 1 185 ? -26.234 -45.190 7.850 1.00 13.90 185 ALA A O 1
ATOM 1537 N N . PRO A 1 186 ? -28.446 -45.070 7.378 1.00 13.69 186 PRO A N 1
ATOM 1538 C CA . PRO A 1 186 ? -28.197 -44.287 6.159 1.00 14.83 186 PRO A CA 1
ATOM 1539 C C . PRO A 1 186 ? -27.635 -42.921 6.496 1.00 13.32 186 PRO A C 1
ATOM 1540 O O . PRO A 1 186 ? -27.750 -42.408 7.616 1.00 14.84 186 PRO A O 1
ATOM 1544 N N . HIS A 1 187 ? -27.041 -42.285 5.496 1.00 13.90 187 HIS A N 1
ATOM 1545 C CA . HIS A 1 187 ? -26.504 -40.927 5.652 1.00 13.36 187 HIS A CA 1
ATOM 1546 C C . HIS A 1 187 ? -27.629 -39.940 5.934 1.00 12.83 187 HIS A C 1
ATOM 1547 O O . HIS A 1 187 ? -28.713 -40.068 5.375 1.00 13.75 187 HIS A O 1
ATOM 1554 N N . PRO A 1 188 ? -27.391 -38.903 6.774 1.00 12.29 188 PRO A N 1
ATOM 1555 C CA . PRO A 1 188 ? -28.423 -37.907 7.035 1.00 12.82 188 PRO A CA 1
ATOM 1556 C C . PRO A 1 188 ? -28.688 -36.954 5.870 1.00 12.00 188 PRO A C 1
ATOM 1557 O O . PRO A 1 188 ? -29.627 -36.165 5.955 1.00 12.93 188 PRO A O 1
ATOM 1561 N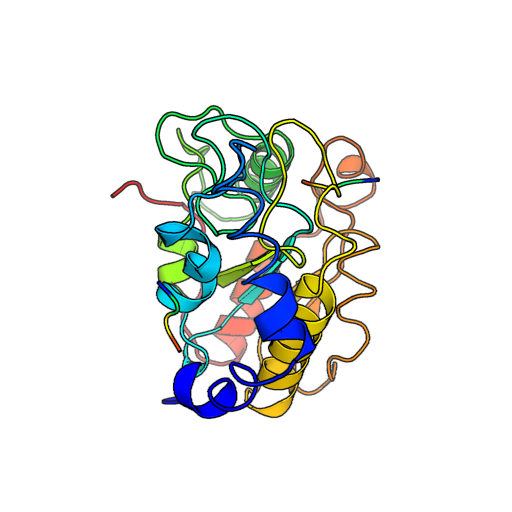 N . SER A 1 189 ? -27.900 -37.012 4.799 1.00 12.69 189 SER A N 1
ATOM 1562 C CA . SER A 1 189 ? -28.212 -36.200 3.634 1.00 13.51 189 SER A CA 1
ATOM 1563 C C . SER A 1 189 ? -29.672 -36.357 3.206 1.00 12.48 189 SER A C 1
ATOM 1564 O O . SER A 1 189 ? -30.234 -37.436 3.247 1.00 13.19 189 SER A O 1
ATOM 1567 N N . PRO A 1 190 ? -30.287 -35.279 2.671 1.00 13.14 190 PRO A N 1
ATOM 1568 C CA . PRO A 1 190 ? -31.600 -35.429 2.018 1.00 14.65 190 PRO A CA 1
ATOM 1569 C C . PRO A 1 190 ? -31.668 -36.542 0.968 1.00 15.24 190 PRO A C 1
ATOM 1570 O O . PRO A 1 190 ? -32.767 -37.069 0.713 1.00 18.25 190 PRO A O 1
ATOM 1574 N N . LEU A 1 191 ? -30.518 -36.901 0.402 1.00 15.13 191 LEU A N 1
ATOM 1575 C CA . LEU A 1 191 ? -30.505 -37.952 -0.602 1.00 16.74 191 LEU A CA 1
ATOM 1576 C C . LEU A 1 191 ? -30.839 -39.328 -0.039 1.00 16.54 191 LEU A C 1
ATOM 1577 O O . LEU A 1 191 ? -31.227 -40.227 -0.779 1.00 19.29 191 LEU A O 1
ATOM 1582 N N . SER A 1 192 ? -30.667 -39.487 1.275 1.00 15.90 192 SER A N 1
ATOM 1583 C CA . SER A 1 192 ? -30.841 -40.810 1.891 1.00 16.55 192 SER A CA 1
ATOM 1584 C C . SER A 1 192 ? -31.536 -40.854 3.251 1.00 16.21 192 SER A C 1
ATOM 1585 O O . SER A 1 192 ? -31.849 -41.941 3.726 1.00 18.15 192 SER A O 1
ATOM 1588 N N . ALA A 1 193 ? -31.797 -39.712 3.884 1.00 15.36 193 ALA A N 1
ATOM 1589 C CA . ALA A 1 193 ? -32.237 -39.735 5.280 1.00 15.55 193 ALA A CA 1
ATOM 1590 C C . ALA A 1 193 ? -33.550 -40.473 5.491 1.00 17.48 193 ALA A C 1
ATOM 1591 O O . ALA A 1 193 ? -33.764 -41.080 6.540 1.00 18.13 193 ALA A O 1
ATOM 1593 N N . HIS A 1 194 ? -34.460 -40.402 4.518 1.00 19.92 194 HIS A N 1
ATOM 1594 C CA . HIS A 1 194 ? -35.752 -41.062 4.631 1.00 23.84 194 HIS A CA 1
ATOM 1595 C C . HIS A 1 194 ? -35.705 -42.558 4.457 1.00 23.40 194 HIS A C 1
ATOM 1596 O O . HIS A 1 194 ? -36.736 -43.232 4.604 1.00 28.79 194 HIS A O 1
ATOM 1603 N N . ARG A 1 195 ? -34.525 -43.097 4.166 1.00 21.15 195 ARG A N 1
ATOM 1604 C CA . ARG A 1 195 ? -34.339 -44.540 4.069 1.00 22.99 195 ARG A CA 1
ATOM 1605 C C . ARG A 1 195 ? -33.977 -45.149 5.406 1.00 21.24 195 ARG A C 1
ATOM 1606 O O . ARG A 1 195 ? -33.731 -46.347 5.456 1.00 26.24 195 ARG A O 1
ATOM 1614 N N . GLY A 1 196 ? -33.965 -44.361 6.493 1.00 20.61 196 GLY A N 1
ATOM 1615 C CA . GLY A 1 196 ? -33.683 -44.929 7.774 1.00 20.52 196 GLY A CA 1
ATOM 1616 C C . GLY A 1 196 ? -32.809 -44.104 8.687 1.00 17.51 196 GLY A C 1
ATOM 1617 O O . GLY A 1 196 ? -32.552 -44.543 9.812 1.00 19.92 196 GLY A O 1
ATOM 1618 N N . PHE A 1 197 ? -32.305 -42.947 8.255 1.00 15.67 197 PHE A N 1
ATOM 1619 C CA . PHE A 1 197 ? -31.626 -42.068 9.225 1.00 14.99 197 PHE A CA 1
ATOM 1620 C C . PHE A 1 197 ? -32.655 -41.547 10.230 1.00 14.77 197 PHE A C 1
ATOM 1621 O O . PHE A 1 197 ? -32.443 -41.605 11.460 1.00 15.21 197 PHE A O 1
ATOM 1629 N N . PHE A 1 198 ? -33.748 -40.971 9.763 1.00 15.98 198 PHE A N 1
ATOM 1630 C CA . PHE A 1 198 ? -34.818 -40.602 10.678 1.00 15.86 198 PHE A CA 1
ATOM 1631 C C . PHE A 1 198 ? -35.354 -41.870 11.342 1.00 16.58 198 PHE A C 1
ATOM 1632 O O . PHE A 1 198 ? -35.664 -42.886 10.676 1.00 19.35 198 PHE A O 1
ATOM 1640 N N . GLY A 1 199 ? -35.377 -41.841 12.673 1.00 16.38 199 GLY A N 1
ATOM 1641 C CA . GLY A 1 199 ? -35.740 -43.030 13.437 1.00 17.47 199 GLY A CA 1
ATOM 1642 C C . GLY A 1 199 ? -34.577 -43.885 13.894 1.00 16.13 199 GLY A C 1
ATOM 1643 O O . GLY A 1 199 ? -34.787 -44.828 14.660 1.00 18.77 199 GLY A O 1
ATOM 1644 N N . CYS A 1 200 ? -33.343 -43.581 13.490 1.00 15.10 200 CYS A N 1
ATOM 1645 C CA . CYS A 1 200 ? -32.214 -44.451 13.856 1.00 15.09 200 CYS A CA 1
ATOM 1646 C C . CYS A 1 200 ? -31.929 -44.327 15.362 1.00 14.44 200 CYS A C 1
ATOM 1647 O O . CYS A 1 200 ? -31.357 -45.251 15.934 1.00 15.59 200 CYS A O 1
ATOM 1650 N N . ASN A 1 201 ? -32.274 -43.185 15.968 1.00 14.34 201 ASN A N 1
ATOM 1651 C CA A ASN A 1 201 ? -32.134 -42.959 17.400 0.50 14.29 201 ASN A CA 1
ATOM 1652 C CA B ASN A 1 201 ? -32.129 -43.046 17.429 0.50 14.97 201 ASN A CA 1
ATOM 1653 C C . ASN A 1 201 ? -30.676 -43.067 17.880 1.00 13.02 201 ASN A C 1
ATOM 1654 O O . ASN A 1 201 ? -30.426 -43.318 19.048 1.00 14.16 201 ASN A O 1
ATOM 1663 N N . HIS A 1 202 ? -29.699 -42.762 17.016 1.00 13.17 202 HIS A N 1
ATOM 1664 C CA . HIS A 1 202 ? -28.326 -42.974 17.361 1.00 12.67 202 HIS A CA 1
ATOM 1665 C C . HIS A 1 202 ? -27.832 -42.086 18.471 1.00 11.90 202 HIS A C 1
ATOM 1666 O O . HIS A 1 202 ? -26.915 -42.478 19.221 1.00 12.47 202 HIS A O 1
ATOM 1673 N N . PHE A 1 203 ? -28.365 -40.867 18.596 1.00 12.29 203 PHE A N 1
ATOM 1674 C CA . PHE A 1 203 ? -27.846 -39.953 19.620 1.00 12.54 203 PHE A CA 1
ATOM 1675 C C . PHE A 1 203 ? -28.229 -40.432 21.027 1.00 12.31 203 PHE A C 1
ATOM 1676 O O . PHE A 1 203 ? -27.415 -40.394 21.951 1.00 13.30 203 PHE A O 1
ATOM 1684 N N . VAL A 1 204 ? -29.462 -40.909 21.174 1.00 13.40 204 VAL A N 1
ATOM 1685 C CA . VAL A 1 204 ? -29.918 -41.516 22.412 1.00 13.72 204 VAL A CA 1
ATOM 1686 C C . VAL A 1 204 ? -29.155 -42.816 22.662 1.00 12.94 204 VAL A C 1
ATOM 1687 O O . VAL A 1 204 ? -28.726 -43.071 23.799 1.00 14.16 204 VAL A O 1
ATOM 1691 N N . LEU A 1 205 ? -29.005 -43.651 21.627 1.00 13.60 205 LEU A N 1
ATOM 1692 C CA . LEU A 1 205 ? -28.326 -44.926 21.849 1.00 13.63 205 LEU A CA 1
ATOM 1693 C C . LEU A 1 205 ? -26.880 -44.752 22.286 1.00 13.09 205 LEU A C 1
ATOM 1694 O O . LEU A 1 205 ? -26.372 -45.481 23.149 1.00 14.39 205 LEU A O 1
ATOM 1699 N N . ALA A 1 206 ? -26.194 -43.771 21.710 1.00 12.67 206 ALA A N 1
ATOM 1700 C CA . ALA A 1 206 ? -24.828 -43.470 22.113 1.00 12.57 206 ALA A CA 1
ATOM 1701 C C . ALA A 1 206 ? -24.797 -43.092 23.608 1.00 12.64 206 ALA A C 1
ATOM 1702 O O . ALA A 1 206 ? -23.940 -43.546 24.370 1.00 13.67 206 ALA A O 1
ATOM 1704 N N . ASN A 1 207 ? -25.754 -42.261 24.038 1.00 13.06 207 ASN A N 1
ATOM 1705 C CA . ASN A 1 207 ? -25.808 -41.838 25.438 1.00 13.33 207 ASN A CA 1
ATOM 1706 C C . ASN A 1 207 ? -26.162 -42.976 26.364 1.00 13.71 207 ASN A C 1
ATOM 1707 O O . ASN A 1 207 ? -25.635 -43.054 27.480 1.00 15.29 207 ASN A O 1
ATOM 1712 N N . GLN A 1 208 ? -27.027 -43.882 25.948 1.00 13.93 208 GLN A N 1
ATOM 1713 C CA . GLN A 1 208 ? -27.369 -45.056 26.765 1.00 15.50 208 GLN A CA 1
ATOM 1714 C C . GLN A 1 208 ? -26.155 -45.950 26.968 1.00 15.05 208 GLN A C 1
ATOM 1715 O O . GLN A 1 208 ? -25.905 -46.419 28.080 1.00 17.17 208 GLN A O 1
ATOM 1721 N N . TRP A 1 209 ? -25.366 -46.134 25.903 1.00 14.57 209 TRP A N 1
ATOM 1722 C CA . TRP A 1 209 ? -24.103 -46.854 26.022 1.00 14.37 209 TRP A CA 1
ATOM 1723 C C . TRP A 1 209 ? -23.171 -46.193 27.002 1.00 14.47 209 TRP A C 1
ATOM 1724 O O . TRP A 1 209 ? -22.646 -46.846 27.931 1.00 16.66 209 TRP A O 1
ATOM 1735 N N . LEU A 1 210 ? -22.972 -44.887 26.875 1.00 14.27 210 LEU A N 1
ATOM 1736 C CA . LEU A 1 210 ? -22.064 -44.162 27.753 1.00 15.61 210 LEU A CA 1
ATOM 1737 C C . LEU A 1 210 ? -22.509 -44.322 29.220 1.00 15.72 210 LEU A C 1
ATOM 1738 O O . LEU A 1 210 ? -21.680 -44.608 30.102 1.00 17.69 210 LEU A O 1
ATOM 1743 N N . GLU A 1 211 ? -23.811 -44.173 29.479 1.00 16.28 211 GLU A N 1
ATOM 1744 C CA . GLU A 1 211 ? -24.306 -44.318 30.868 1.00 19.49 211 GLU A CA 1
ATOM 1745 C C . GLU A 1 211 ? -24.139 -45.749 31.371 1.00 19.36 211 GLU A C 1
ATOM 1746 O O . GLU A 1 211 ? -23.774 -45.948 32.534 1.00 21.14 211 GLU A O 1
ATOM 1752 N N . GLN A 1 212 ? -24.310 -46.754 30.502 1.00 19.72 212 GLN A N 1
ATOM 1753 C CA . GLN A 1 212 ? -24.098 -48.180 30.895 1.00 21.16 212 GLN A CA 1
ATOM 1754 C C . GLN A 1 212 ? -22.618 -48.448 31.195 1.00 20.94 212 GLN A C 1
ATOM 1755 O O . GLN A 1 212 ? -22.287 -49.306 32.008 1.00 23.41 212 GLN A O 1
ATOM 1761 N N . ARG A 1 213 ? -21.719 -47.714 30.561 1.00 18.99 213 ARG A N 1
ATOM 1762 C CA . ARG A 1 213 ? -20.285 -47.772 30.820 1.00 19.12 213 ARG A CA 1
ATOM 1763 C C . ARG A 1 213 ? -19.874 -47.019 32.088 1.00 20.09 213 ARG A C 1
ATOM 1764 O O . ARG A 1 213 ? -18.708 -47.090 32.494 1.00 27.65 213 ARG A O 1
ATOM 1772 N N . GLY A 1 214 ? -20.789 -46.251 32.679 1.00 21.05 214 GLY A N 1
ATOM 1773 C CA . GLY A 1 214 ? -20.518 -45.394 33.846 1.00 22.31 214 GLY A CA 1
ATOM 1774 C C . GLY A 1 214 ? -19.907 -44.049 33.505 1.00 22.55 214 GLY A C 1
ATOM 1775 O O . GLY A 1 214 ? -19.265 -43.415 34.332 1.00 29.84 214 GLY A O 1
ATOM 1776 N N . GLU A 1 215 ? -20.109 -43.596 32.267 1.00 20.11 215 GLU A N 1
ATOM 1777 C CA . GLU A 1 215 ? -19.549 -42.328 31.799 1.00 20.18 215 GLU A CA 1
ATOM 1778 C C . GLU A 1 215 ? -20.629 -41.297 31.584 1.00 18.34 215 GLU A C 1
ATOM 1779 O O . GLU A 1 215 ? -21.818 -41.647 31.519 1.00 19.96 215 GLU A O 1
ATOM 1785 N N . THR A 1 216 ? -20.233 -40.029 31.458 1.00 17.37 216 THR A N 1
ATOM 1786 C CA A THR A 1 216 ? -21.236 -38.972 31.253 0.50 16.49 216 THR A CA 1
ATOM 1787 C CA B THR A 1 216 ? -21.188 -38.954 31.261 0.50 17.30 216 THR A CA 1
ATOM 1788 C C . THR A 1 216 ? -21.719 -38.986 29.795 1.00 15.27 216 THR A C 1
ATOM 1789 O O . THR A 1 216 ? -20.947 -39.216 28.855 1.00 16.19 216 THR A O 1
ATOM 1796 N N . PRO A 1 217 ? -23.029 -38.745 29.588 1.00 14.92 217 PRO A N 1
ATOM 1797 C CA . PRO A 1 217 ? -23.579 -38.695 28.232 1.00 14.77 217 PRO A CA 1
ATOM 1798 C C . PRO A 1 217 ? -23.180 -37.400 27.536 1.00 13.12 217 PRO A C 1
ATOM 1799 O O . PRO A 1 217 ? -22.759 -36.420 28.165 1.00 14.46 217 PRO A O 1
ATOM 1803 N N . ILE A 1 218 ? -23.321 -37.387 26.210 1.00 12.51 218 ILE A N 1
ATOM 1804 C CA . ILE A 1 218 ? -23.097 -36.173 25.428 1.00 12.45 218 ILE A CA 1
ATOM 1805 C C . ILE A 1 218 ? -24.319 -35.259 25.553 1.00 12.40 218 ILE A C 1
ATOM 1806 O O . ILE A 1 218 ? -25.472 -35.723 25.382 1.00 13.21 218 ILE A O 1
ATOM 1811 N N . ASP A 1 219 ? -24.070 -33.990 25.781 1.00 12.56 219 ASP A N 1
ATOM 1812 C CA . ASP A 1 219 ? -25.138 -32.971 25.625 1.00 13.09 219 ASP A CA 1
ATOM 1813 C C . ASP A 1 219 ? -25.079 -32.547 24.136 1.00 11.97 219 ASP A C 1
ATOM 1814 O O . ASP A 1 219 ? -24.138 -31.848 23.733 1.00 12.16 219 ASP A O 1
ATOM 1819 N N . TRP A 1 220 ? -26.057 -32.994 23.349 1.00 12.74 220 TRP A N 1
ATOM 1820 C CA . TRP A 1 220 ? -26.043 -32.786 21.921 1.00 12.21 220 TRP A CA 1
ATOM 1821 C C . TRP A 1 220 ? -26.459 -31.385 21.495 1.00 11.86 220 TRP A C 1
ATOM 1822 O O . TRP A 1 220 ? -26.369 -31.095 20.286 1.00 12.66 220 TRP A O 1
ATOM 1833 N N . MET A 1 221 ? -26.908 -30.512 22.399 1.00 12.53 221 MET A N 1
ATOM 1834 C CA A MET A 1 221 ? -27.156 -29.135 22.006 0.50 12.39 221 MET A CA 1
ATOM 1835 C CA B MET A 1 221 ? -27.172 -29.119 21.995 0.50 13.48 221 MET A CA 1
ATOM 1836 C C . MET A 1 221 ? -25.848 -28.371 21.813 1.00 12.94 221 MET A C 1
ATOM 1837 O O . MET A 1 221 ? -25.098 -28.224 22.770 1.00 14.25 221 MET A O 1
ATOM 1846 N N . PRO A 1 222 ? -25.550 -27.914 20.587 1.00 12.98 222 PRO A N 1
ATOM 1847 C CA . PRO A 1 222 ? -24.253 -27.232 20.350 1.00 14.21 222 PRO A CA 1
ATOM 1848 C C . PRO A 1 222 ? -24.260 -25.791 20.861 1.00 15.74 222 PRO A C 1
ATOM 1849 O O . PRO A 1 222 ? -25.297 -25.120 20.794 1.00 19.23 222 PRO A O 1
ATOM 1853 N N . VAL A 1 223 ? -23.080 -25.330 21.287 1.00 15.50 223 VAL A N 1
ATOM 1854 C CA . VAL A 1 223 ? -22.980 -24.014 21.919 1.00 16.33 223 VAL A CA 1
ATOM 1855 C C . VAL A 1 223 ? -22.014 -23.133 21.116 1.00 19.18 223 VAL A C 1
ATOM 1856 O O . VAL A 1 223 ? -20.897 -23.557 20.804 1.00 21.71 223 VAL A O 1
ATOM 1860 N N . LEU A 1 224 ? -22.419 -21.895 20.855 1.00 20.58 224 LEU A N 1
ATOM 1861 C CA . LEU A 1 224 ? -21.501 -20.937 20.234 1.00 28.55 224 LEU A CA 1
ATOM 1862 C C . LEU A 1 224 ? -20.445 -20.421 21.225 1.00 38.65 224 LEU A C 1
ATOM 1863 O O . LEU A 1 224 ? -20.745 -20.148 22.387 1.00 43.94 224 LEU A O 1
ATOM 1868 N N . PRO A 1 225 ? -19.195 -20.271 20.760 1.00 43.37 225 PRO A N 1
ATOM 1869 C CA . PRO A 1 225 ? -18.127 -19.680 21.571 1.00 52.06 225 PRO A CA 1
ATOM 1870 C C . PRO A 1 225 ? -18.190 -18.151 21.605 1.00 50.55 225 PRO A C 1
ATOM 1871 O O . PRO A 1 225 ? -19.258 -17.562 21.418 1.00 55.59 225 PRO A O 1
ATOM 1875 N N . ASP B 2 6 ? 0.844 -26.463 12.486 1.00 43.46 175 ASP B N 1
ATOM 1876 C CA . ASP B 2 6 ? -0.636 -26.672 12.409 1.00 34.92 175 ASP B CA 1
ATOM 1877 C C . ASP B 2 6 ? -1.057 -28.135 12.600 1.00 27.89 175 ASP B C 1
ATOM 1878 O O . ASP B 2 6 ? -2.213 -28.485 12.364 1.00 29.58 175 ASP B O 1
ATOM 1883 N N . ILE B 2 7 ? -0.122 -28.988 13.014 1.00 24.90 176 ILE B N 1
ATOM 1884 C CA . ILE B 2 7 ? -0.422 -30.401 13.198 1.00 23.71 176 ILE B CA 1
ATOM 1885 C C . ILE B 2 7 ? -0.326 -30.698 14.693 1.00 22.90 176 ILE B C 1
ATOM 1886 O O . ILE B 2 7 ? 0.766 -30.577 15.277 1.00 27.22 176 ILE B O 1
ATOM 1891 N N . PRO B 2 8 ? -1.439 -31.083 15.338 1.00 22.83 177 PRO B N 1
ATOM 1892 C CA . PRO B 2 8 ? -1.479 -31.273 16.799 1.00 24.67 177 PRO B CA 1
ATOM 1893 C C . PRO B 2 8 ? -0.997 -32.652 17.256 1.00 25.32 177 PRO B C 1
ATOM 1894 O O . PRO B 2 8 ? -1.513 -33.188 18.238 1.00 32.00 177 PRO B O 1
ATOM 1898 N N . PHE B 2 9 ? -0.007 -33.206 16.572 1.00 24.88 178 PHE B N 1
ATOM 1899 C CA . PHE B 2 9 ? 0.607 -34.475 16.958 1.00 25.09 178 PHE B CA 1
ATOM 1900 C C . PHE B 2 9 ? 1.993 -34.570 16.343 1.00 24.87 178 PHE B C 1
ATOM 1901 O O . PHE B 2 9 ? 2.756 -35.496 16.617 1.00 30.25 178 PHE B O 1
ATOM 1910 N N . ASP C 2 6 ? -23.502 -41.133 -3.921 1.00 36.83 175 ASP C N 1
ATOM 1911 C CA . ASP C 2 6 ? -22.465 -40.047 -3.998 1.00 29.75 175 ASP C CA 1
ATOM 1912 C C . ASP C 2 6 ? -22.829 -38.957 -3.007 1.00 31.53 175 ASP C C 1
ATOM 1913 O O . ASP C 2 6 ? -23.610 -38.041 -3.334 1.00 31.55 175 ASP C O 1
ATOM 1918 N N . ILE C 2 7 ? -22.294 -39.057 -1.779 1.00 25.21 176 ILE C N 1
ATOM 1919 C CA . ILE C 2 7 ? -22.617 -38.174 -0.726 1.00 19.16 176 ILE C CA 1
ATOM 1920 C C . ILE C 2 7 ? -21.354 -37.653 -0.026 1.00 16.59 176 ILE C C 1
ATOM 1921 O O . ILE C 2 7 ? -20.952 -38.143 1.022 1.00 19.56 176 ILE C O 1
ATOM 1926 N N . PRO C 2 8 ? -20.813 -36.531 -0.514 1.00 14.53 177 PRO C N 1
ATOM 1927 C CA . PRO C 2 8 ? -19.596 -35.976 0.095 1.00 14.50 177 PRO C CA 1
ATOM 1928 C C . PRO C 2 8 ? -19.839 -35.366 1.467 1.00 12.82 177 PRO C C 1
ATOM 1929 O O . PRO C 2 8 ? -18.901 -35.297 2.281 1.00 13.31 177 PRO C O 1
ATOM 1933 N N . PHE C 2 9 ? -21.051 -34.911 1.701 1.00 12.75 178 PHE C N 1
ATOM 1934 C CA . PHE C 2 9 ? -21.460 -34.192 2.912 1.00 12.57 178 PHE C CA 1
ATOM 1935 C C . PHE C 2 9 ? -22.980 -33.995 2.824 1.00 13.64 178 PHE C C 1
ATOM 1936 O O . PHE C 2 9 ? -23.579 -34.376 1.804 1.00 14.97 178 PHE C O 1
#

CATH classification: 3.40.470.10

Foldseek 3Di:
DVAFPCNPCVVVCVDVLNVQLVVVVVVCVVVPFDKPDPPVQLQVLRVQATLAQAAEEEEAAAADQAPQFGRRFALAGDFPDDRDQLVVLVLVLCVVAPPPRDDDPHRHASLQSNNRYRRYHQARMDTHPDPCRSVPGCSNVVVLVVLVCSLVPHFAHEYEQAADVSCVSCVPHDCVRYPYAYAHRSHPVPCVVGVRVSSVLVVSQVSQVVVVHHHGPRHGDDD/DDPD/DDPD

Nearest PDB structures (foldseek):
  1eug-assembly1_A  TM=9.984E-01  e=6.944E-47  Escherichia coli B
  3eug-assembly1_A  TM=9.975E-01  e=7.897E-47  Escherichia coli B
  5eug-assembly1_A  TM=9.971E-01  e=4.202E-46  Escherichia coli B
  1lqm-assembly4_G  TM=9.959E-01  e=4.836E-45  Escherichia coli
  2jhq-assembly1_A  TM=9.966E-01  e=6.300E-39  Vibrio cholerae

Sequence (231 aa):
NNELTWHDVLAEEKKQQPYFLNTLQQTVASSSERQSSGVTIIYPPQKDVFNAFRFTELGDVKVVILGQDPYHGPGQAHGLAFSVRRPGIAIIPPSLLNMYKELEENNTIPGFTTRPNHGYLESWARQGVLLLNTVLTVRAGQAHSHASLGWETFTDKVISLINQHREGVVFLLWGSSSHAQKKKGAIIIDKQRHHVLKKAPHPSPLSAHRGFFGCNNHFVLANQWLEQRGETTPIDWMMPVLPDIPFDIPF

GO terms:
  GO:0005515 protein binding (F, IPI)
  GO:0004844 uracil DNA N-glycosylase activity (F, IDA)
  GO:0097510 base-excision repair, AP site formation via deaminated base removal (P, IDA)

B-factor: mean 22.01, std 13.58, range [10.28, 225.81]

Solvent-accessible surface area: 10089 Å² total; per-residue (Å²): 98,177,43,46,0,102,83,22,0,28,117,24,64,125,66,91,51,1,79,96,4,51,128,51,9,42,65,26,60,149,88,63,50,72,8,31,0,57,106,118,6,8,6,9,2,1,106,27,1,54,0,9,87,2,42,0,0,0,3,10,29,3,6,14,50,10,104,44,55,8,0,11,5,1,11,0,1,78,60,82,50,87,46,14,82,3,0,52,13,0,0,67,3,0,83,119,39,29,128,77,9,81,108,8,133,11,0,11,0,33,23,0,1,140,59,2,0,0,0,0,12,0,1,9,1,0,71,38,52,95,40,62,23,0,43,107,43,10,4,42,69,1,0,73,71,0,1,39,7,0,25,104,63,24,99,11,2,0,0,0,0,3,13,79,70,6,50,161,22,4,86,100,8,52,120,174,82,2,54,19,28,109,7,35,14,0,5,75,131,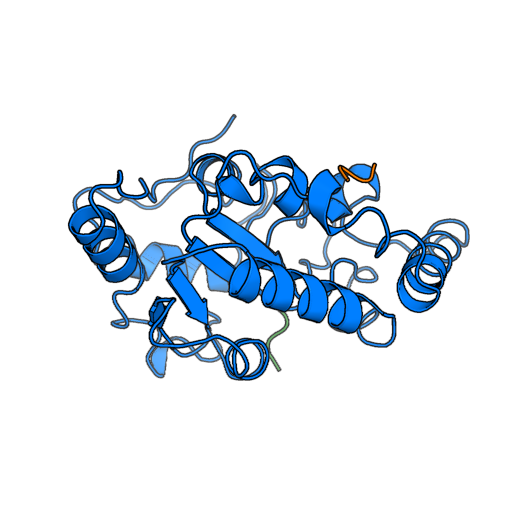3,0,157,178,30,0,56,65,21,48,6,0,26,61,0,19,82,55,2,103,147,114,72,63,97,58,6,89,1,57,9,96,73,130,94,58,30,10,145,38,20,67

Secondary structure (DSSP, 8-state):
----HHHHHTTGGGSHHHHHHHHHHHHHHHHT--EES-GGGTTHHHHHS-GGG--EEEEESSPP-STTT--SSSS---TTSPPPHHHHHHHHHHHHHSTT----S----HHHHTTTEEEEESS--EETT-TTTTTTSSHHHHHHHHHHHHHHH-SS-EEEEESHHHHHHTTTS-TTTSEEEEE--SSTTTGGGTTTT--HHHHHHHHHHHTT-PPP--S----/----/----

Organism: Escherichia coli (strain K12) (NCBI:txid83333)

Radius of gyration: 16.75 Å; Cα contacts (8 Å, |Δi|>4): 459; chains: 3; bounding box: 44×39×41 Å

InterPro domains:
  IPR002043 Uracil-DNA glycosylase family 1 [MF_00148] (4-221)
  IPR002043 Uracil-DNA glycosylase family 1 [PTHR11264] (5-222)
  IPR002043 Uracil-DNA glycosylase family 1 [TIGR00628] (6-214)
  IPR002043 Uracil-DNA glycosylase family 1 [cd10027] (19-220)
  IPR005122 Uracil-DNA glycosylase-like [PF03167] (51-210)
  IPR005122 Uracil-DNA glycosylase-like [SM00986] (49-210)
  IPR018085 Uracil-DNA glycosylase, active site [PS00130] (57-66)
  IPR036895 Uracil-DNA glycosylase-like domain superfamily [G3DSA:3.40.470.10] (1-229)
  IPR036895 Uracil-DNA glycosylase-like domain superfamily [SSF52141] (6-220)